Protein AF-A0AA46P5Q6-F1 (afdb_monomer_lite)

Structure (mmCIF, N/CA/C/O backbone):
data_AF-A0AA46P5Q6-F1
#
_entry.id   AF-A0AA46P5Q6-F1
#
loop_
_atom_site.group_PDB
_atom_site.id
_atom_site.type_symbol
_atom_site.label_atom_id
_atom_site.label_alt_id
_atom_site.label_comp_id
_atom_site.label_asym_id
_atom_site.label_entity_id
_atom_site.label_seq_id
_atom_site.pdbx_PDB_ins_code
_atom_site.Cartn_x
_atom_site.Cartn_y
_atom_site.Cartn_z
_atom_site.occupancy
_atom_site.B_iso_or_equiv
_atom_site.auth_seq_id
_atom_site.auth_comp_id
_atom_site.auth_asym_id
_atom_site.auth_atom_id
_atom_site.pdbx_PDB_model_num
ATOM 1 N N . MET A 1 1 ? 10.827 -1.204 -9.724 1.00 77.38 1 MET A N 1
ATOM 2 C CA . MET A 1 1 ? 10.312 -0.092 -10.550 1.00 77.38 1 MET A CA 1
ATOM 3 C C . MET A 1 1 ? 11.303 1.065 -10.673 1.00 77.38 1 MET A C 1
ATOM 5 O O . MET A 1 1 ? 11.795 1.274 -11.766 1.00 77.38 1 MET A O 1
ATOM 9 N N . ASN A 1 2 ? 11.705 1.746 -9.591 1.00 82.50 2 ASN A N 1
ATOM 10 C CA . ASN A 1 2 ? 12.576 2.940 -9.670 1.00 82.50 2 ASN A CA 1
ATOM 11 C C . ASN A 1 2 ? 13.846 2.802 -10.533 1.00 82.50 2 ASN A C 1
ATOM 13 O O . ASN A 1 2 ? 14.173 3.728 -11.269 1.00 82.50 2 ASN A O 1
ATOM 17 N N . SER A 1 3 ? 14.561 1.673 -10.462 1.00 89.12 3 SER A N 1
ATOM 18 C CA . SER A 1 3 ? 15.765 1.457 -11.282 1.00 89.12 3 SER A CA 1
ATOM 19 C C . SER A 1 3 ? 15.456 1.368 -12.783 1.00 89.12 3 SER A C 1
ATOM 21 O O . SER A 1 3 ? 16.111 2.020 -13.591 1.00 89.12 3 SER A O 1
ATOM 23 N N . ILE A 1 4 ? 14.388 0.648 -13.145 1.00 90.31 4 ILE A N 1
ATOM 24 C CA . ILE A 1 4 ? 13.887 0.560 -14.524 1.00 90.31 4 ILE A CA 1
ATOM 25 C C . ILE A 1 4 ? 13.560 1.956 -15.048 1.00 90.31 4 ILE A C 1
ATOM 27 O O . ILE A 1 4 ? 13.986 2.311 -16.136 1.00 90.31 4 ILE A O 1
ATOM 31 N N . CYS A 1 5 ? 12.860 2.769 -14.260 1.00 88.88 5 CYS A N 1
ATOM 32 C CA . CYS A 1 5 ? 12.460 4.114 -14.675 1.00 88.88 5 CYS A CA 1
ATOM 33 C C . CYS A 1 5 ? 13.659 5.021 -14.913 1.00 88.88 5 CYS A C 1
ATOM 35 O O . CYS A 1 5 ? 13.706 5.723 -15.913 1.00 88.88 5 CYS A O 1
ATOM 37 N N . LYS A 1 6 ? 14.651 4.977 -14.015 1.00 90.56 6 LYS A N 1
ATOM 38 C CA . LYS A 1 6 ? 15.908 5.709 -14.200 1.00 90.56 6 LYS A CA 1
ATOM 39 C C . LYS A 1 6 ? 16.619 5.276 -15.479 1.00 90.56 6 LYS A C 1
ATOM 41 O O . LYS A 1 6 ? 17.177 6.117 -16.173 1.00 90.56 6 LYS A O 1
ATOM 46 N N . PHE A 1 7 ? 16.599 3.980 -15.780 1.00 93.44 7 PHE A N 1
ATOM 47 C CA . PHE A 1 7 ? 17.221 3.453 -16.984 1.00 93.44 7 PHE A CA 1
ATOM 48 C C . PHE A 1 7 ? 16.467 3.867 -18.255 1.00 93.44 7 PHE A C 1
ATOM 50 O O . PHE A 1 7 ? 17.094 4.392 -19.165 1.00 93.44 7 PHE A O 1
ATOM 57 N N . LEU A 1 8 ? 15.137 3.738 -18.289 1.00 92.62 8 LEU A N 1
ATOM 58 C CA . LEU A 1 8 ? 14.308 4.194 -19.411 1.00 92.62 8 LEU A CA 1
ATOM 59 C C . LEU A 1 8 ? 14.439 5.702 -19.652 1.00 92.62 8 LEU A C 1
ATOM 61 O O . LEU A 1 8 ? 14.623 6.116 -20.791 1.00 92.62 8 LEU A O 1
ATOM 65 N N . ASN A 1 9 ? 14.437 6.517 -18.591 1.00 91.06 9 ASN A N 1
ATOM 66 C CA . ASN A 1 9 ? 14.659 7.956 -18.722 1.00 91.06 9 ASN A CA 1
ATOM 67 C C . ASN A 1 9 ? 16.033 8.249 -19.336 1.00 91.06 9 ASN A C 1
ATOM 69 O O . ASN A 1 9 ? 16.132 9.059 -20.242 1.00 91.06 9 ASN A O 1
ATOM 73 N N . ARG A 1 10 ? 17.082 7.526 -18.917 1.00 91.19 10 ARG A N 1
ATOM 74 C CA . ARG A 1 10 ? 18.424 7.665 -19.501 1.00 91.19 10 ARG A CA 1
ATOM 75 C C . ARG A 1 10 ? 18.469 7.268 -20.985 1.00 91.19 10 ARG A C 1
ATOM 77 O O . ARG A 1 10 ? 19.229 7.865 -21.741 1.00 91.19 10 ARG A O 1
ATOM 84 N N . ILE A 1 11 ? 17.684 6.272 -21.399 1.00 91.69 11 ILE A N 1
ATOM 85 C CA . ILE A 1 11 ? 17.550 5.872 -22.810 1.00 91.69 11 ILE A CA 1
ATOM 86 C C . ILE A 1 11 ? 16.844 6.976 -23.611 1.00 91.69 11 ILE A C 1
ATOM 88 O O . ILE A 1 11 ? 17.294 7.313 -24.702 1.00 91.69 11 ILE A O 1
ATOM 92 N N . GLU A 1 12 ? 15.772 7.564 -23.073 1.00 90.12 12 GLU A N 1
ATOM 93 C CA . GLU A 1 12 ? 15.076 8.694 -23.708 1.00 90.12 12 GLU A CA 1
ATOM 94 C C . GLU A 1 12 ? 15.963 9.942 -23.793 1.00 90.12 12 GLU A C 1
ATOM 96 O O . GLU A 1 12 ? 16.001 10.587 -24.837 1.00 90.12 12 GLU A O 1
ATOM 101 N N . ASP A 1 13 ? 16.714 10.259 -22.738 1.00 90.38 13 ASP A N 1
ATOM 102 C CA . ASP A 1 13 ? 17.658 11.382 -22.720 1.00 90.38 13 ASP A CA 1
ATOM 103 C C . ASP A 1 13 ? 18.739 11.202 -23.797 1.00 90.38 13 ASP A C 1
ATOM 105 O O . ASP A 1 13 ? 18.986 12.110 -24.587 1.00 90.38 13 ASP A O 1
ATOM 109 N N . SER A 1 14 ? 19.308 9.994 -23.890 1.00 89.69 14 SER A N 1
ATOM 110 C CA . SER A 1 14 ? 20.256 9.614 -24.942 1.00 89.69 14 SER A CA 1
ATOM 111 C C . SER A 1 14 ? 19.673 9.806 -26.341 1.00 89.69 14 SER A C 1
ATOM 113 O O . SER A 1 14 ? 20.331 10.354 -27.222 1.00 89.69 14 SER A O 1
ATOM 115 N N . PHE A 1 15 ? 18.428 9.377 -26.546 1.00 90.94 15 PHE A N 1
ATOM 116 C CA . PHE A 1 15 ? 17.752 9.542 -27.826 1.00 90.94 15 PHE A CA 1
ATOM 117 C C . PHE A 1 15 ? 17.554 11.020 -28.185 1.00 90.94 15 PHE A C 1
ATOM 119 O O . PHE A 1 15 ? 17.809 11.420 -29.316 1.00 90.94 15 PHE A O 1
ATOM 126 N N . ASN A 1 16 ? 17.141 11.843 -27.219 1.00 89.38 16 ASN A N 1
ATOM 127 C CA . ASN A 1 16 ? 16.928 13.274 -27.430 1.00 89.38 16 ASN A CA 1
ATOM 128 C C . ASN A 1 16 ? 18.233 14.028 -27.729 1.00 89.38 16 ASN A C 1
ATOM 130 O O . ASN A 1 16 ? 18.211 15.001 -28.480 1.00 89.38 16 ASN A O 1
ATOM 134 N N . GLU A 1 17 ? 19.350 13.605 -27.132 1.00 90.38 17 GLU A N 1
ATOM 135 C CA . GLU A 1 17 ? 20.655 14.249 -27.309 1.00 90.38 17 GLU A CA 1
ATOM 136 C C . GLU A 1 17 ? 21.358 13.808 -28.602 1.00 90.38 17 GLU A C 1
ATOM 138 O O . GLU A 1 17 ? 21.911 14.647 -29.315 1.00 90.38 17 GLU A O 1
ATOM 143 N N . PHE A 1 18 ? 21.317 12.511 -28.930 1.00 87.94 18 PHE A N 1
ATOM 144 C CA . PHE A 1 18 ? 22.133 11.927 -30.003 1.00 87.94 18 PHE A CA 1
ATOM 145 C C . PHE A 1 18 ? 21.336 11.416 -31.210 1.00 87.94 18 PHE A C 1
ATOM 147 O O . PHE A 1 18 ? 21.935 11.104 -32.235 1.00 87.94 18 PHE A O 1
ATOM 154 N N . GLY A 1 19 ? 20.009 11.297 -31.112 1.00 87.56 19 GLY A N 1
ATOM 155 C CA . GLY A 1 19 ? 19.176 10.623 -32.119 1.00 87.56 19 GLY A CA 1
ATOM 156 C C . GLY A 1 19 ? 19.315 9.094 -32.124 1.00 87.56 19 GLY A C 1
ATOM 157 O O . GLY A 1 19 ? 18.698 8.419 -32.943 1.00 87.56 19 GLY A O 1
ATOM 158 N N . GLU A 1 20 ? 20.096 8.533 -31.198 1.00 87.44 20 GLU A N 1
ATOM 159 C CA . GLU A 1 20 ? 20.346 7.102 -31.049 1.00 87.44 20 GLU A CA 1
ATOM 160 C C . GLU A 1 20 ? 20.263 6.707 -29.569 1.00 87.44 20 GLU A C 1
ATOM 162 O O . GLU A 1 20 ? 20.627 7.465 -28.665 1.00 87.44 20 GLU A O 1
ATOM 167 N N . CYS A 1 21 ? 19.754 5.506 -29.304 1.00 88.56 21 CYS A N 1
ATOM 168 C CA . CYS A 1 21 ? 19.665 4.981 -27.944 1.00 88.56 21 CYS A CA 1
ATOM 169 C C . CYS A 1 21 ? 19.933 3.477 -27.831 1.00 88.56 21 CYS A C 1
ATOM 171 O O . CYS A 1 21 ? 19.828 2.920 -26.738 1.00 88.56 21 CYS A O 1
ATOM 173 N N . ASN A 1 22 ? 20.310 2.810 -28.928 1.00 89.94 22 ASN A N 1
ATOM 174 C CA . ASN A 1 22 ? 20.680 1.395 -28.917 1.00 89.94 22 ASN A CA 1
ATOM 175 C C . ASN A 1 22 ? 22.167 1.211 -28.587 1.00 89.94 22 ASN A C 1
ATOM 177 O O . ASN A 1 22 ? 22.960 0.732 -29.396 1.00 89.94 22 ASN A O 1
ATOM 181 N N . PHE A 1 23 ? 22.550 1.628 -27.385 1.00 91.50 23 PHE A N 1
ATOM 182 C CA . PHE A 1 23 ? 23.932 1.553 -26.937 1.00 91.50 23 PHE A CA 1
ATOM 183 C C . PHE A 1 23 ? 24.235 0.262 -26.167 1.00 91.50 23 PHE A C 1
ATOM 185 O O . PHE A 1 23 ? 23.367 -0.261 -25.456 1.00 91.50 23 PHE A O 1
ATOM 192 N N . PRO A 1 24 ? 25.476 -0.254 -26.262 1.00 92.94 24 PRO A N 1
ATOM 193 C CA . PRO A 1 24 ? 25.904 -1.407 -25.484 1.00 92.94 24 PRO A CA 1
ATOM 194 C C . PRO A 1 24 ? 25.826 -1.118 -23.982 1.00 92.94 24 PRO A C 1
ATOM 196 O O . PRO A 1 24 ? 26.090 -0.006 -23.511 1.00 92.94 24 PRO A O 1
ATOM 199 N N . ILE A 1 25 ? 25.459 -2.150 -23.226 1.00 95.06 25 ILE A N 1
ATOM 200 C CA . ILE A 1 25 ? 25.304 -2.085 -21.777 1.00 95.06 25 ILE A CA 1
ATOM 201 C C . ILE A 1 25 ? 26.478 -2.819 -21.128 1.00 95.06 25 ILE A C 1
ATOM 203 O O . ILE A 1 25 ? 26.788 -3.956 -21.490 1.00 95.06 25 ILE A O 1
ATOM 207 N N . TYR A 1 26 ? 27.081 -2.190 -20.123 1.00 93.38 26 TYR A N 1
ATOM 208 C CA . TYR A 1 26 ? 28.204 -2.686 -19.330 1.00 93.38 26 TYR A CA 1
ATOM 209 C C . TYR A 1 26 ? 27.867 -2.693 -17.834 1.00 93.38 26 TYR A C 1
ATOM 211 O O . TYR A 1 26 ? 26.928 -2.032 -17.371 1.00 93.38 26 TYR A O 1
ATOM 219 N N . LEU A 1 27 ? 28.649 -3.443 -17.053 1.00 91.38 27 LEU A N 1
ATOM 220 C CA . LEU A 1 27 ? 28.600 -3.330 -15.597 1.00 91.38 27 LEU A CA 1
ATOM 221 C C . LEU A 1 27 ? 29.275 -2.042 -15.149 1.00 91.38 27 LEU A C 1
ATOM 223 O O . LEU A 1 27 ? 30.321 -1.656 -15.657 1.00 91.38 27 LEU A O 1
ATOM 227 N N . LEU A 1 28 ? 28.669 -1.392 -14.164 1.00 88.94 28 LEU A N 1
ATOM 228 C CA . LEU A 1 28 ? 29.256 -0.236 -13.514 1.00 88.94 28 LEU A CA 1
ATOM 229 C C . LEU A 1 28 ? 30.454 -0.673 -12.653 1.00 88.94 28 LEU A C 1
ATOM 231 O O . LEU A 1 28 ? 30.258 -1.285 -11.602 1.00 88.94 28 LEU A O 1
ATOM 235 N N . ASP A 1 29 ? 31.663 -0.314 -13.081 1.00 81.81 29 ASP A N 1
ATOM 236 C CA . ASP A 1 29 ? 32.896 -0.423 -12.292 1.00 81.81 29 ASP A CA 1
ATOM 237 C C . ASP A 1 29 ? 33.297 0.947 -11.705 1.00 81.81 29 ASP A C 1
ATOM 239 O O . ASP A 1 29 ? 32.984 1.995 -12.275 1.00 81.81 29 ASP A O 1
ATOM 243 N N . LYS A 1 30 ? 33.966 0.957 -10.546 1.00 65.56 30 LYS A N 1
ATOM 244 C CA . LYS A 1 30 ? 34.346 2.178 -9.814 1.00 65.56 30 LYS A CA 1
ATOM 245 C C . LYS A 1 30 ? 35.391 3.018 -10.551 1.00 65.56 30 LYS A C 1
ATOM 247 O O . LYS A 1 30 ? 35.373 4.237 -10.403 1.00 65.56 30 LYS A O 1
ATOM 252 N N . ASP A 1 31 ? 36.233 2.381 -11.363 1.00 67.56 31 ASP A N 1
ATOM 253 C CA . ASP A 1 31 ? 37.393 3.018 -11.999 1.00 67.56 31 ASP A CA 1
ATOM 254 C C . ASP A 1 31 ? 37.234 3.220 -13.521 1.00 67.56 31 ASP A C 1
ATOM 256 O O . ASP A 1 31 ? 38.148 3.706 -14.193 1.00 67.56 31 ASP A O 1
ATOM 260 N N . GLN A 1 32 ? 36.068 2.889 -14.094 1.00 68.56 32 GLN A N 1
ATOM 261 C CA . GLN A 1 32 ? 35.812 3.053 -15.529 1.00 68.56 32 GLN A CA 1
ATOM 262 C C . GLN A 1 32 ? 35.361 4.474 -15.894 1.00 68.56 32 GLN A C 1
ATOM 264 O O . GLN A 1 32 ? 34.395 5.019 -15.351 1.00 68.56 32 GLN A O 1
ATOM 269 N N . LYS A 1 33 ? 36.032 5.065 -16.892 1.00 71.38 33 LYS A N 1
ATOM 270 C CA . LYS A 1 33 ? 35.557 6.285 -17.558 1.00 71.38 33 LYS A CA 1
ATOM 271 C C . LYS A 1 33 ? 34.300 5.953 -18.358 1.00 71.38 33 LYS A C 1
ATOM 273 O O . LYS A 1 33 ? 34.366 5.168 -19.294 1.00 71.38 33 LYS A O 1
ATOM 278 N N . LYS A 1 34 ? 33.181 6.589 -18.012 1.00 78.38 34 LYS A N 1
ATOM 279 C CA . LYS A 1 34 ? 31.916 6.430 -18.736 1.00 78.38 34 LYS A CA 1
ATOM 280 C C . LYS A 1 34 ? 32.030 7.046 -20.128 1.00 78.38 34 LYS A C 1
ATOM 282 O O . LYS A 1 34 ? 32.288 8.245 -20.238 1.00 78.38 34 LYS A O 1
ATOM 287 N N . SER A 1 35 ? 31.821 6.239 -21.163 1.00 81.19 35 SER A N 1
ATOM 288 C CA . SER A 1 35 ? 31.619 6.742 -22.522 1.00 81.19 35 SER A CA 1
ATOM 289 C C . SER A 1 35 ? 30.205 7.299 -22.692 1.00 81.19 35 SER A C 1
ATOM 291 O O . SER A 1 35 ? 29.278 6.903 -21.980 1.00 81.19 35 SER A O 1
ATOM 293 N N . ILE A 1 36 ? 30.047 8.228 -23.635 1.00 79.19 36 ILE A N 1
ATOM 294 C CA . ILE A 1 36 ? 28.773 8.906 -23.901 1.00 79.19 36 ILE A CA 1
ATOM 295 C C . ILE A 1 36 ? 27.778 7.994 -24.647 1.00 79.19 36 ILE A C 1
ATOM 297 O O . ILE A 1 36 ? 26.579 8.087 -24.416 1.00 79.19 36 ILE A O 1
ATOM 301 N N . ASN A 1 37 ? 28.290 7.022 -25.414 1.00 86.69 37 ASN A N 1
ATOM 302 C CA . ASN A 1 37 ? 27.511 6.062 -26.210 1.00 86.69 37 ASN A CA 1
ATOM 303 C C . ASN A 1 37 ? 27.424 4.681 -25.538 1.00 86.69 37 ASN A C 1
ATOM 305 O O . ASN A 1 37 ? 27.473 3.649 -26.204 1.00 86.69 37 ASN A O 1
ATOM 309 N N . GLU A 1 38 ? 27.393 4.641 -24.204 1.00 91.31 38 GLU A N 1
ATOM 310 C CA . GLU A 1 38 ? 27.387 3.396 -23.432 1.00 91.31 38 GLU A CA 1
ATOM 311 C C . GLU A 1 38 ? 26.520 3.509 -22.177 1.00 91.31 38 GLU A C 1
ATOM 313 O O . GLU A 1 38 ? 26.532 4.503 -21.434 1.00 91.31 38 GLU A O 1
ATOM 318 N N . PHE A 1 39 ? 25.801 2.432 -21.873 1.00 93.88 39 PHE A N 1
ATOM 319 C CA . PHE A 1 39 ? 25.062 2.318 -20.628 1.00 93.88 39 PHE A CA 1
ATOM 320 C C . PHE A 1 39 ? 25.844 1.519 -19.594 1.00 93.88 39 PHE A C 1
ATOM 322 O O . PHE A 1 39 ? 26.485 0.523 -19.897 1.00 93.88 39 PHE A O 1
ATOM 329 N N . TYR A 1 40 ? 25.743 1.945 -18.338 1.00 92.88 40 TYR A N 1
ATOM 330 C CA . TYR A 1 40 ? 26.412 1.309 -17.205 1.00 92.88 40 TYR A CA 1
ATOM 331 C C . TYR A 1 40 ? 25.381 1.076 -16.113 1.00 92.88 40 TYR A C 1
ATOM 333 O O . TYR A 1 40 ? 24.729 2.036 -15.685 1.00 92.88 40 TYR A O 1
ATOM 341 N N . ILE A 1 41 ? 25.234 -0.174 -15.678 1.00 93.88 41 ILE A N 1
ATOM 342 C CA . ILE A 1 41 ? 24.241 -0.583 -14.677 1.00 93.88 41 ILE A CA 1
ATOM 343 C C . ILE A 1 41 ? 24.867 -1.481 -13.608 1.00 93.88 41 ILE A C 1
ATOM 345 O O . ILE A 1 41 ? 25.919 -2.084 -13.816 1.00 93.88 41 ILE A O 1
ATOM 349 N N . SER A 1 42 ? 24.234 -1.569 -12.437 1.00 93.06 42 SER A N 1
ATOM 350 C CA . SER A 1 42 ? 24.714 -2.457 -11.375 1.00 93.06 42 SER A CA 1
ATOM 351 C C . SER A 1 42 ? 24.496 -3.934 -11.731 1.00 93.06 42 SER A C 1
ATOM 353 O O . SER A 1 42 ? 23.647 -4.278 -12.556 1.00 93.06 42 SER A O 1
ATOM 355 N N . LEU A 1 43 ? 25.211 -4.838 -11.054 1.00 91.12 43 LEU A N 1
ATOM 356 C CA . LEU A 1 43 ? 24.998 -6.282 -11.210 1.00 91.12 43 LEU A CA 1
ATOM 357 C C . LEU A 1 43 ? 23.565 -6.705 -10.838 1.00 91.12 43 LEU A C 1
ATOM 359 O O . LEU A 1 43 ? 23.003 -7.610 -11.455 1.00 91.12 43 LEU A O 1
ATOM 363 N N . VAL A 1 44 ? 22.969 -6.051 -9.837 1.00 93.00 44 VAL A N 1
ATOM 364 C CA . VAL A 1 44 ? 21.581 -6.302 -9.419 1.00 93.00 44 VAL A CA 1
ATOM 365 C C . VAL A 1 44 ? 20.611 -5.866 -10.51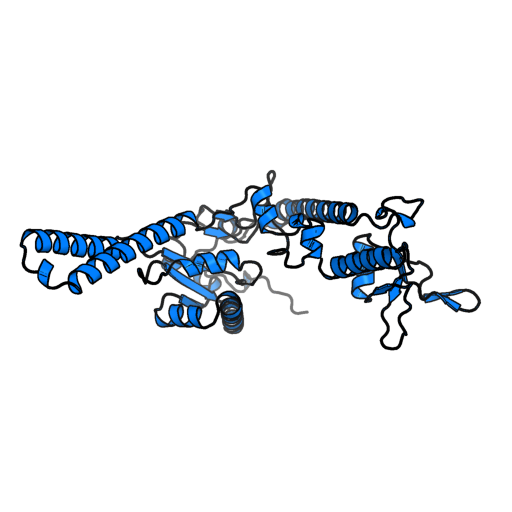6 1.00 93.00 44 VAL A C 1
ATOM 367 O O . VAL A 1 44 ? 19.717 -6.629 -10.879 1.00 93.00 44 VAL A O 1
ATOM 370 N N . ASP A 1 45 ? 20.824 -4.686 -11.098 1.00 94.56 45 ASP A N 1
ATOM 371 C CA . ASP A 1 45 ? 19.993 -4.180 -12.194 1.00 94.56 45 ASP A CA 1
ATOM 372 C C . ASP A 1 45 ? 20.115 -5.047 -13.442 1.00 94.56 45 ASP A C 1
ATOM 374 O O . ASP A 1 45 ? 19.100 -5.394 -14.028 1.00 94.56 45 ASP A O 1
ATOM 378 N N . SER A 1 46 ? 21.323 -5.490 -13.800 1.00 93.31 46 SER A N 1
ATOM 379 C CA . SER A 1 46 ? 21.534 -6.415 -14.922 1.00 93.31 46 SER A CA 1
ATOM 380 C C . SER A 1 46 ? 20.704 -7.695 -14.777 1.00 93.31 46 SER A C 1
ATOM 382 O O . SER A 1 46 ? 20.029 -8.120 -15.720 1.00 93.31 46 SER A O 1
ATOM 384 N N . LYS A 1 47 ? 20.694 -8.295 -13.579 1.00 92.62 47 LYS A N 1
ATOM 385 C CA . LYS A 1 47 ? 19.876 -9.482 -13.294 1.00 92.62 47 LYS A CA 1
ATOM 386 C C . LYS A 1 47 ? 18.385 -9.168 -13.403 1.00 92.62 47 LYS A C 1
ATOM 388 O O . LYS A 1 47 ? 17.677 -9.882 -14.106 1.00 92.62 47 LYS A O 1
ATOM 393 N N . ASN A 1 48 ? 17.930 -8.096 -12.757 1.00 94.00 48 ASN A N 1
ATOM 394 C CA . ASN A 1 48 ? 16.519 -7.713 -12.738 1.00 94.00 48 ASN A CA 1
ATOM 395 C C . ASN A 1 48 ? 15.997 -7.345 -14.131 1.00 94.00 48 ASN A C 1
ATOM 397 O O . ASN A 1 48 ? 14.923 -7.790 -14.518 1.00 94.00 48 ASN A O 1
ATOM 401 N N . PHE A 1 49 ? 16.754 -6.563 -14.899 1.00 95.69 49 PHE A N 1
ATOM 402 C CA . PHE A 1 49 ? 16.381 -6.127 -16.244 1.00 95.69 49 PHE A CA 1
ATOM 403 C C . PHE A 1 49 ? 16.308 -7.308 -17.205 1.00 95.69 49 PHE A C 1
ATOM 405 O O . PHE A 1 49 ? 15.400 -7.359 -18.023 1.00 95.69 49 PHE A O 1
ATOM 412 N N . SER A 1 50 ? 17.208 -8.284 -17.069 1.00 94.25 50 SER A N 1
ATOM 413 C CA . SER A 1 50 ? 17.149 -9.515 -17.857 1.00 94.25 50 SER A CA 1
ATOM 414 C C . SER A 1 50 ? 15.955 -10.394 -17.478 1.00 94.25 50 SER A C 1
ATOM 416 O O . SER A 1 50 ? 15.287 -10.895 -18.370 1.00 94.25 50 SER A O 1
ATOM 418 N N . ILE A 1 51 ? 15.648 -10.559 -16.184 1.00 94.19 51 ILE A N 1
ATOM 419 C CA . ILE A 1 51 ? 14.467 -11.324 -15.733 1.00 94.19 51 ILE A CA 1
ATOM 420 C C . ILE A 1 51 ? 13.171 -10.679 -16.237 1.00 94.19 51 ILE A C 1
ATOM 422 O O . ILE A 1 51 ? 12.227 -11.368 -16.608 1.00 94.19 51 ILE A O 1
ATOM 426 N N . LEU A 1 52 ? 13.133 -9.348 -16.261 1.00 95.00 52 LEU A N 1
ATOM 427 C CA . LEU A 1 52 ? 11.992 -8.570 -16.733 1.00 95.00 52 LEU A CA 1
ATOM 428 C C . LEU A 1 52 ? 12.027 -8.315 -18.248 1.00 95.00 52 LEU A C 1
ATOM 430 O O . LEU A 1 52 ? 11.238 -7.515 -18.740 1.00 95.00 52 LEU A O 1
ATOM 434 N N . ASN A 1 53 ? 12.908 -9.000 -18.983 1.00 95.56 53 ASN A N 1
ATOM 435 C CA . ASN A 1 53 ? 13.060 -8.924 -20.437 1.00 95.56 53 ASN A CA 1
ATOM 436 C C . ASN A 1 53 ? 13.343 -7.522 -21.001 1.00 95.56 53 ASN A C 1
ATOM 438 O O . ASN A 1 53 ? 13.161 -7.307 -22.190 1.00 95.56 53 ASN A O 1
ATOM 442 N N . LEU A 1 54 ? 13.810 -6.560 -20.199 1.00 95.94 54 LEU A N 1
ATOM 443 C CA . LEU A 1 54 ? 14.210 -5.235 -20.693 1.00 95.94 54 LEU A CA 1
ATOM 444 C C . LEU A 1 54 ? 15.479 -5.296 -21.544 1.00 95.94 54 LEU A C 1
ATOM 446 O O . LEU A 1 54 ? 15.630 -4.526 -22.491 1.00 95.94 54 LEU A O 1
ATOM 450 N N . ILE A 1 55 ? 16.399 -6.187 -21.173 1.00 95.31 55 ILE A N 1
ATOM 451 C CA . ILE A 1 55 ? 17.694 -6.351 -21.834 1.00 95.31 55 ILE A CA 1
ATOM 452 C C . ILE A 1 55 ? 17.923 -7.810 -22.211 1.00 95.31 55 ILE A C 1
ATOM 454 O O . ILE A 1 55 ? 17.601 -8.720 -21.442 1.00 95.31 55 ILE A O 1
ATOM 458 N N . ASN A 1 56 ? 18.574 -8.013 -23.351 1.00 93.69 56 ASN A N 1
ATOM 459 C CA . ASN A 1 56 ? 19.112 -9.301 -23.756 1.00 93.69 56 ASN A CA 1
ATOM 460 C C . ASN A 1 56 ? 20.541 -9.443 -23.248 1.00 93.69 56 ASN A C 1
ATOM 462 O O . ASN A 1 56 ? 21.386 -8.576 -23.477 1.00 93.69 56 ASN A O 1
ATOM 466 N N . LYS A 1 57 ? 20.814 -10.542 -22.540 1.00 91.88 57 LYS A N 1
ATOM 467 C CA . LYS A 1 57 ? 22.158 -10.835 -22.040 1.00 91.88 57 LYS A CA 1
ATOM 468 C C . LYS A 1 57 ? 23.078 -11.239 -23.180 1.00 91.88 57 LYS A C 1
ATOM 470 O O . LYS A 1 57 ? 22.725 -12.069 -24.014 1.00 91.88 57 LYS A O 1
ATOM 475 N N . ASN A 1 58 ? 24.295 -10.718 -23.139 1.00 90.69 58 ASN A N 1
ATOM 476 C CA . ASN A 1 58 ? 25.372 -11.196 -23.980 1.00 90.69 58 ASN A CA 1
ATOM 477 C C . ASN A 1 58 ? 25.888 -12.539 -23.445 1.00 90.69 58 ASN A C 1
ATOM 479 O O . ASN A 1 58 ? 26.438 -12.606 -22.346 1.00 90.69 58 ASN A O 1
ATOM 483 N N . LEU A 1 59 ? 25.727 -13.606 -24.227 1.00 87.50 59 LEU A N 1
ATOM 484 C CA . LEU A 1 59 ? 26.209 -14.944 -23.866 1.00 87.50 59 LEU A CA 1
ATOM 485 C C . LEU A 1 59 ? 27.740 -15.038 -23.847 1.00 87.50 59 LEU A C 1
ATOM 487 O O . LEU A 1 59 ? 28.285 -15.940 -23.217 1.00 87.50 59 LEU A O 1
ATOM 491 N N . ASN A 1 60 ? 28.422 -14.102 -24.512 1.00 85.44 60 ASN A N 1
ATOM 492 C CA . ASN A 1 60 ? 29.877 -14.037 -24.543 1.00 85.44 60 ASN A CA 1
ATOM 493 C C . ASN A 1 60 ? 30.469 -13.200 -23.408 1.00 85.44 60 ASN A C 1
ATOM 495 O O . ASN A 1 60 ? 31.687 -13.096 -23.323 1.00 85.44 60 ASN A O 1
ATOM 499 N N . PHE A 1 61 ? 29.647 -12.617 -22.529 1.00 85.81 61 PHE A N 1
ATOM 500 C CA . PHE A 1 61 ? 30.142 -11.791 -21.433 1.00 85.81 61 PHE A CA 1
ATOM 501 C C . PHE A 1 61 ? 31.159 -12.549 -20.562 1.00 85.81 61 PHE A C 1
ATOM 503 O O . PHE A 1 61 ? 30.853 -13.602 -20.003 1.00 85.81 61 PHE A O 1
ATOM 510 N N . GLY A 1 62 ? 32.362 -11.989 -20.429 1.00 82.81 62 GLY A N 1
ATOM 511 C CA . GLY A 1 62 ? 33.471 -12.583 -19.682 1.00 82.81 62 GLY A CA 1
ATOM 512 C C . GLY A 1 62 ? 34.233 -13.685 -20.427 1.00 82.81 62 GLY A C 1
ATOM 513 O O . GLY A 1 62 ? 35.248 -14.154 -19.912 1.00 82.81 62 GLY A O 1
ATOM 514 N N . ASN A 1 63 ? 33.800 -14.076 -21.631 1.00 84.31 63 ASN A N 1
ATOM 515 C CA . ASN A 1 63 ? 34.543 -15.015 -22.467 1.00 84.31 63 ASN A CA 1
ATOM 516 C C . ASN A 1 63 ? 35.724 -14.310 -23.141 1.00 84.31 63 ASN A C 1
ATOM 518 O O . ASN A 1 63 ? 35.650 -13.143 -23.533 1.00 84.31 63 ASN A O 1
ATOM 522 N N . ILE A 1 64 ? 36.818 -15.055 -23.293 1.00 78.00 64 ILE A N 1
ATOM 523 C CA . ILE A 1 64 ? 37.991 -14.625 -24.049 1.00 78.00 64 ILE A CA 1
ATOM 524 C C . ILE A 1 64 ? 37.744 -14.979 -25.515 1.00 78.00 64 ILE A C 1
ATOM 526 O O . ILE A 1 64 ? 37.645 -16.156 -25.857 1.00 78.00 64 ILE A O 1
ATOM 530 N N . THR A 1 65 ? 37.662 -13.970 -26.378 1.00 70.25 65 THR A N 1
ATOM 531 C CA . THR 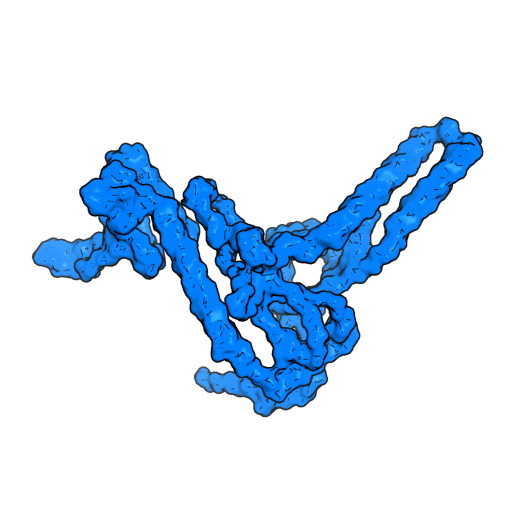A 1 65 ? 37.661 -14.148 -27.836 1.00 70.25 65 THR A CA 1
ATOM 532 C C . THR A 1 65 ? 38.991 -13.648 -28.377 1.00 70.25 65 THR A C 1
ATOM 534 O O . THR A 1 65 ? 39.224 -12.445 -28.295 1.00 70.25 65 THR A O 1
ATOM 537 N N . ASP A 1 66 ? 39.832 -14.565 -28.872 1.00 65.75 66 ASP A N 1
ATOM 538 C CA . ASP A 1 66 ? 41.167 -14.470 -29.508 1.00 65.75 66 ASP A CA 1
ATOM 539 C C . ASP A 1 66 ? 42.185 -13.418 -28.999 1.00 65.75 66 ASP A C 1
ATOM 541 O O . ASP A 1 66 ? 43.357 -13.752 -28.842 1.00 65.75 66 ASP A O 1
ATOM 545 N N . PHE A 1 67 ? 41.787 -12.180 -28.689 1.00 71.31 67 PHE A N 1
ATOM 546 C CA . PHE A 1 67 ? 42.644 -11.096 -28.197 1.00 71.31 67 PHE A CA 1
ATOM 547 C C . PHE A 1 67 ? 42.005 -10.173 -27.133 1.00 71.31 67 PHE A C 1
ATOM 549 O O . PHE A 1 67 ? 42.700 -9.296 -26.622 1.00 71.31 67 PHE A O 1
ATOM 556 N N . TRP A 1 68 ? 40.723 -10.343 -26.766 1.00 77.12 68 TRP A N 1
ATOM 557 C CA . TRP A 1 68 ? 40.016 -9.450 -25.826 1.00 77.12 68 TRP A CA 1
ATOM 558 C C . TRP A 1 68 ? 38.969 -10.202 -24.989 1.00 77.12 68 TRP A C 1
ATOM 560 O O . TRP A 1 68 ? 38.465 -11.247 -25.404 1.00 77.12 68 TRP A O 1
ATOM 570 N N . ILE A 1 69 ? 38.634 -9.663 -23.812 1.00 81.31 69 ILE A N 1
ATOM 571 C CA . ILE A 1 69 ? 37.500 -10.122 -22.996 1.00 81.31 69 ILE A CA 1
ATOM 572 C C . ILE A 1 69 ? 36.274 -9.303 -23.396 1.00 81.31 69 ILE A C 1
ATOM 574 O O . ILE A 1 69 ? 36.332 -8.071 -23.413 1.00 81.31 69 ILE A O 1
ATOM 578 N N . ASP A 1 70 ? 35.160 -9.970 -23.694 1.00 82.56 70 ASP A N 1
ATOM 579 C CA . ASP A 1 70 ? 33.907 -9.268 -23.957 1.00 82.56 70 ASP A CA 1
ATOM 580 C C . ASP A 1 70 ? 33.296 -8.774 -22.638 1.00 82.56 70 ASP A C 1
ATOM 582 O O . ASP A 1 70 ? 32.771 -9.540 -21.825 1.00 82.56 70 ASP A O 1
ATOM 586 N N . HIS A 1 71 ? 33.396 -7.468 -22.407 1.00 86.94 71 HIS A N 1
ATOM 587 C CA . HIS A 1 71 ? 32.854 -6.820 -21.217 1.00 86.94 71 HIS A CA 1
ATOM 588 C C . HIS A 1 71 ? 31.396 -6.368 -21.385 1.00 86.94 71 HIS A C 1
ATOM 590 O O . HIS A 1 71 ? 30.783 -5.950 -20.398 1.00 86.94 71 HIS A O 1
ATOM 596 N N . LYS A 1 72 ? 30.816 -6.460 -22.593 1.00 90.69 72 LYS A N 1
ATOM 597 C CA . LYS A 1 72 ? 29.418 -6.092 -22.842 1.00 90.69 72 LYS A CA 1
ATOM 598 C C . LYS A 1 72 ? 28.521 -7.103 -22.142 1.00 90.69 72 LYS A C 1
ATOM 600 O O . LYS A 1 72 ? 28.573 -8.292 -22.444 1.00 90.69 72 LYS A O 1
ATOM 605 N N . ILE A 1 73 ? 27.653 -6.640 -21.246 1.00 93.00 73 ILE A N 1
ATOM 606 C CA . ILE A 1 73 ? 26.705 -7.522 -20.548 1.00 93.00 73 ILE A CA 1
ATOM 607 C C . ILE A 1 73 ? 25.422 -7.759 -21.324 1.00 93.00 73 ILE A C 1
ATOM 609 O O . ILE A 1 73 ? 24.729 -8.746 -21.075 1.00 93.00 73 ILE A O 1
ATOM 613 N N . GLY A 1 74 ? 25.086 -6.864 -22.245 1.00 93.88 74 GLY A N 1
ATOM 614 C CA . GLY A 1 74 ? 23.862 -6.971 -23.010 1.00 93.88 74 GLY A CA 1
ATOM 615 C C . GLY A 1 74 ? 23.529 -5.722 -23.800 1.00 93.88 74 GLY A C 1
ATOM 616 O O . GLY A 1 74 ? 24.319 -4.784 -23.901 1.00 93.88 74 GLY A O 1
ATOM 617 N N . GLU A 1 75 ? 22.325 -5.745 -24.342 1.00 94.31 75 GLU A N 1
ATOM 618 C CA . GLU A 1 75 ? 21.713 -4.679 -25.129 1.00 94.31 75 GLU A CA 1
ATOM 619 C C . GLU A 1 75 ? 20.221 -4.606 -24.807 1.00 94.31 75 GLU A C 1
ATOM 621 O O . GLU A 1 75 ? 19.652 -5.547 -24.243 1.00 94.31 75 GLU A O 1
ATOM 626 N N . ILE A 1 76 ? 19.592 -3.476 -25.119 1.00 94.25 76 ILE A N 1
ATOM 627 C CA . ILE A 1 76 ? 18.148 -3.312 -24.933 1.00 94.25 76 ILE A CA 1
ATOM 628 C C . ILE A 1 76 ? 17.438 -4.332 -25.825 1.00 94.25 76 ILE A C 1
ATOM 630 O O . ILE A 1 76 ? 17.818 -4.536 -26.978 1.00 94.25 76 ILE A O 1
ATOM 634 N N . ASP A 1 77 ? 16.404 -4.990 -25.304 1.00 93.50 77 ASP A N 1
ATOM 635 C CA . ASP A 1 77 ? 15.639 -5.917 -26.127 1.00 93.50 77 ASP A CA 1
ATOM 636 C C . ASP A 1 77 ? 14.916 -5.163 -27.257 1.00 93.50 77 ASP A C 1
ATOM 638 O O . ASP A 1 77 ? 14.164 -4.209 -27.034 1.00 93.50 77 ASP A O 1
ATOM 642 N N . LYS A 1 78 ? 15.144 -5.620 -28.495 1.00 91.81 78 LYS A N 1
ATOM 643 C CA . LYS A 1 78 ? 14.604 -5.025 -29.724 1.00 91.81 78 LYS A CA 1
ATOM 644 C C . LYS A 1 78 ? 13.077 -4.891 -29.733 1.00 91.81 78 LYS A C 1
ATOM 646 O O . LYS A 1 78 ? 12.541 -4.044 -30.441 1.00 91.81 78 LYS A O 1
ATOM 651 N N . ASN A 1 79 ? 12.364 -5.704 -28.951 1.00 92.62 79 ASN A N 1
ATOM 652 C CA . ASN A 1 79 ? 10.909 -5.663 -28.853 1.00 92.62 79 ASN A CA 1
ATOM 653 C C . ASN A 1 79 ? 10.396 -4.356 -28.247 1.00 92.62 79 ASN A C 1
ATOM 655 O O . ASN A 1 79 ? 9.221 -4.034 -28.434 1.00 92.62 79 ASN A O 1
ATOM 659 N N . TRP A 1 80 ? 11.237 -3.601 -27.541 1.00 93.56 80 TRP A N 1
ATOM 660 C CA . TRP A 1 80 ? 10.826 -2.356 -26.896 1.00 93.56 80 TRP A CA 1
ATOM 661 C C . TRP A 1 80 ? 10.994 -1.124 -27.774 1.00 93.56 80 TRP A C 1
ATOM 663 O O . TRP A 1 80 ? 10.480 -0.073 -27.414 1.00 93.56 80 TRP A O 1
ATOM 673 N N . PHE A 1 81 ? 11.632 -1.234 -28.937 1.00 92.19 81 PHE A N 1
ATOM 674 C CA . PHE A 1 81 ? 11.741 -0.129 -29.886 1.00 92.19 81 PHE A CA 1
ATOM 675 C C . PHE A 1 81 ? 10.439 0.076 -30.669 1.00 92.19 81 PHE A C 1
ATOM 677 O O . PHE A 1 81 ? 9.648 -0.858 -30.842 1.00 92.19 81 PHE A O 1
ATOM 684 N N . TYR A 1 82 ? 10.210 1.301 -31.155 1.00 89.56 82 TYR A N 1
ATOM 685 C CA . TYR A 1 82 ? 9.075 1.591 -32.046 1.00 89.56 82 TYR A CA 1
ATOM 686 C C . TYR A 1 82 ? 9.157 0.803 -33.358 1.00 89.56 82 TYR A C 1
ATOM 688 O O . TYR A 1 82 ? 8.131 0.382 -33.891 1.00 89.56 82 TYR A O 1
ATOM 696 N N . SER A 1 83 ? 10.376 0.567 -33.846 1.00 84.06 83 SER A N 1
ATOM 697 C CA . SER A 1 83 ? 10.668 -0.319 -34.968 1.00 84.06 83 SER A CA 1
ATOM 698 C C . SER A 1 83 ? 11.788 -1.278 -34.583 1.00 84.06 83 SER A C 1
ATOM 700 O O . SER A 1 83 ? 12.823 -0.859 -34.072 1.00 84.06 83 SER A O 1
ATOM 702 N N . SER A 1 84 ? 11.598 -2.568 -34.863 1.00 74.69 84 SER A N 1
ATOM 703 C CA . SER A 1 84 ? 12.640 -3.585 -34.685 1.00 74.69 84 SER A CA 1
ATOM 704 C C . SER A 1 84 ? 13.742 -3.518 -35.745 1.00 74.69 84 SER A C 1
ATOM 706 O O . SER A 1 84 ? 14.759 -4.187 -35.598 1.00 74.69 84 SER A O 1
ATOM 708 N N . GLU A 1 85 ? 13.515 -2.774 -36.829 1.00 75.56 85 GLU A N 1
ATOM 709 C CA . GLU A 1 85 ? 14.454 -2.628 -37.948 1.00 75.56 85 GLU A CA 1
ATOM 710 C C . GLU A 1 85 ? 15.170 -1.277 -37.933 1.00 75.56 85 GLU A C 1
ATOM 712 O O . GLU A 1 85 ? 16.268 -1.165 -38.470 1.00 75.56 85 GLU A O 1
ATOM 717 N N . ASN A 1 86 ? 14.565 -0.257 -37.314 1.00 77.75 86 ASN A N 1
ATOM 718 C CA . ASN A 1 86 ? 15.141 1.077 -37.236 1.00 77.75 86 ASN A CA 1
ATOM 719 C C . ASN A 1 86 ? 15.077 1.630 -35.804 1.00 77.75 86 ASN A C 1
ATOM 721 O O . ASN A 1 86 ? 14.056 2.157 -35.355 1.00 77.75 86 ASN A O 1
ATOM 725 N N . TYR A 1 87 ? 16.200 1.502 -35.098 1.00 78.38 87 TYR A N 1
ATOM 726 C CA . TYR A 1 87 ? 16.357 1.937 -33.711 1.00 78.38 87 TYR A CA 1
ATOM 727 C C . TYR A 1 87 ? 16.407 3.468 -33.552 1.00 78.38 87 TYR A C 1
ATOM 729 O O . TYR A 1 87 ? 16.221 3.962 -32.441 1.00 78.38 87 TYR A O 1
ATOM 737 N N . GLU A 1 88 ? 16.573 4.223 -34.647 1.00 75.94 88 GLU A N 1
ATOM 738 C CA . GLU A 1 88 ? 16.543 5.698 -34.680 1.00 75.94 88 GLU A CA 1
ATOM 739 C C . GLU A 1 88 ? 15.142 6.274 -34.420 1.00 75.94 88 GLU A C 1
ATOM 741 O O . GLU A 1 88 ? 14.970 7.482 -34.304 1.00 75.94 88 GLU A O 1
ATOM 746 N N . TYR A 1 89 ? 14.112 5.431 -34.320 1.00 83.69 89 TYR A N 1
ATOM 747 C CA . TYR A 1 89 ? 12.796 5.865 -33.848 1.00 83.69 89 TYR A CA 1
ATOM 748 C C . TYR A 1 89 ? 12.671 5.838 -32.320 1.00 83.69 89 TYR A C 1
ATOM 750 O O . TYR A 1 89 ? 11.648 6.263 -31.788 1.00 83.69 89 TYR A O 1
ATOM 758 N N . GLY A 1 90 ? 13.696 5.356 -31.611 1.00 87.44 90 GLY A N 1
ATOM 759 C CA . GLY A 1 90 ? 13.738 5.311 -30.156 1.00 87.44 90 GLY A CA 1
ATOM 760 C C . GLY A 1 90 ? 12.948 4.151 -29.538 1.00 87.44 90 GLY A C 1
ATOM 761 O O . GLY A 1 90 ? 12.437 3.251 -30.216 1.00 87.44 90 GLY A O 1
ATOM 762 N N . ILE A 1 91 ? 12.857 4.175 -28.207 1.00 91.00 91 ILE A N 1
ATOM 763 C CA . ILE A 1 91 ? 12.162 3.164 -27.403 1.00 91.00 91 ILE A CA 1
ATOM 764 C C . ILE A 1 91 ? 10.700 3.557 -27.148 1.00 91.00 91 ILE A C 1
ATOM 766 O O . ILE A 1 91 ? 10.385 4.707 -26.849 1.00 91.00 91 ILE A O 1
ATOM 770 N N . SER A 1 92 ? 9.798 2.581 -27.203 1.00 91.69 92 SER A N 1
ATOM 771 C CA . SER A 1 92 ? 8.424 2.710 -26.730 1.00 91.69 92 SER A CA 1
ATOM 772 C C . SER A 1 92 ? 8.340 2.296 -25.258 1.00 91.69 92 SER A C 1
ATOM 774 O O . SER A 1 92 ? 7.998 1.160 -24.914 1.00 91.69 92 SER A O 1
ATOM 776 N N . SER A 1 93 ? 8.641 3.241 -24.365 1.00 90.81 93 SER A N 1
ATOM 777 C CA . SER A 1 93 ? 8.522 3.048 -22.913 1.00 90.81 93 SER A CA 1
ATOM 778 C C . SER A 1 93 ? 7.109 2.600 -22.518 1.00 90.81 93 SER A C 1
ATOM 780 O O . SER A 1 93 ? 6.951 1.701 -21.697 1.00 90.81 93 SER A O 1
ATOM 782 N N . GLU A 1 94 ? 6.071 3.137 -23.166 1.00 89.12 94 GLU A N 1
ATOM 783 C CA . GLU A 1 94 ? 4.670 2.747 -22.944 1.00 89.12 94 GLU A CA 1
ATOM 784 C C . GLU A 1 94 ? 4.408 1.261 -23.237 1.00 89.12 94 GLU A C 1
ATOM 786 O O . GLU A 1 94 ? 3.721 0.585 -22.463 1.00 89.12 94 GLU A O 1
ATOM 791 N N . LYS A 1 95 ? 4.985 0.721 -24.321 1.00 92.25 95 LYS A N 1
ATOM 792 C CA . LYS A 1 95 ? 4.879 -0.703 -24.670 1.00 92.25 95 LYS A CA 1
ATOM 793 C C . LYS A 1 95 ? 5.502 -1.578 -23.588 1.00 92.25 95 LYS A C 1
ATOM 795 O O . LYS A 1 95 ? 4.890 -2.558 -23.161 1.00 92.25 95 LYS A O 1
ATOM 800 N N . TYR A 1 96 ? 6.687 -1.208 -23.109 1.00 94.38 96 TYR A N 1
ATOM 801 C CA . TYR A 1 96 ? 7.365 -1.958 -22.056 1.00 94.38 96 TYR A CA 1
ATOM 802 C C . TYR A 1 96 ? 6.633 -1.867 -20.705 1.00 94.38 96 TYR A C 1
ATOM 804 O O . TYR A 1 96 ? 6.460 -2.875 -20.021 1.00 94.38 96 TYR A O 1
ATOM 812 N N . ILE A 1 97 ? 6.108 -0.693 -20.339 1.00 93.25 97 ILE A N 1
ATOM 813 C CA . ILE A 1 97 ? 5.270 -0.532 -19.139 1.00 93.25 97 ILE A CA 1
ATOM 814 C C . ILE A 1 97 ? 3.994 -1.373 -19.231 1.00 93.25 97 ILE A C 1
ATOM 816 O O . ILE A 1 97 ? 3.613 -2.019 -18.255 1.00 93.25 97 ILE A O 1
ATOM 820 N N . SER A 1 98 ? 3.360 -1.420 -20.404 1.00 92.94 98 SER A N 1
ATOM 821 C CA . SER A 1 98 ? 2.185 -2.264 -20.642 1.00 92.94 98 SER A CA 1
ATOM 822 C C . SER A 1 98 ? 2.507 -3.747 -20.453 1.00 92.94 98 SER A C 1
ATOM 824 O O . SER A 1 98 ? 1.745 -4.459 -19.801 1.00 92.94 98 SER A O 1
ATOM 826 N N . TYR A 1 99 ? 3.664 -4.200 -20.945 1.00 95.19 99 TYR A N 1
ATOM 827 C CA . TYR A 1 99 ? 4.157 -5.554 -20.701 1.00 95.19 99 TYR A CA 1
ATOM 828 C C . TYR A 1 99 ? 4.347 -5.831 -19.203 1.00 95.19 99 TYR A C 1
ATOM 830 O O . TYR A 1 99 ? 3.839 -6.830 -18.697 1.00 95.19 99 TYR A O 1
ATOM 838 N N . LEU A 1 100 ? 5.015 -4.940 -18.463 1.00 94.94 100 LEU A N 1
ATOM 839 C CA . LEU A 1 100 ? 5.224 -5.134 -17.025 1.00 94.94 100 LEU A CA 1
ATOM 840 C C . LEU A 1 100 ? 3.902 -5.178 -16.240 1.00 94.94 100 LEU A C 1
ATOM 842 O O . LEU A 1 100 ? 3.779 -5.969 -15.306 1.00 94.94 100 LEU A O 1
ATOM 846 N N . ASN A 1 101 ? 2.910 -4.367 -16.620 1.00 93.62 101 ASN A N 1
ATOM 847 C CA . ASN A 1 101 ? 1.575 -4.416 -16.017 1.00 93.62 101 ASN A CA 1
ATOM 848 C C . ASN A 1 101 ? 0.910 -5.783 -16.251 1.00 93.62 101 ASN A C 1
ATOM 850 O O . ASN A 1 101 ? 0.339 -6.354 -15.326 1.00 93.62 101 ASN A O 1
ATOM 854 N N . GLN A 1 102 ? 1.033 -6.350 -17.457 1.00 94.69 102 GLN A N 1
ATOM 855 C CA . GLN A 1 102 ? 0.532 -7.699 -17.747 1.00 94.69 102 GLN A CA 1
ATOM 856 C C . GLN A 1 102 ? 1.250 -8.770 -16.916 1.00 94.69 102 GLN A C 1
ATOM 858 O O . GLN A 1 102 ? 0.601 -9.691 -16.424 1.00 94.69 102 GLN A O 1
ATOM 863 N N . GLN A 1 103 ? 2.567 -8.642 -16.715 1.00 95.38 103 GLN A N 1
ATOM 864 C CA . GLN A 1 103 ? 3.320 -9.559 -15.852 1.00 95.38 103 GLN A CA 1
ATOM 865 C C . GLN A 1 103 ? 2.856 -9.486 -14.391 1.00 95.38 103 GLN A C 1
ATOM 867 O O . GLN A 1 103 ? 2.747 -10.521 -13.736 1.00 95.38 103 GLN A O 1
ATOM 872 N N . LEU A 1 104 ? 2.540 -8.289 -13.883 1.00 94.88 104 LEU A N 1
ATOM 873 C CA . LEU A 1 104 ? 1.976 -8.125 -12.542 1.00 94.88 104 LEU A CA 1
ATOM 874 C C . LEU A 1 104 ? 0.604 -8.800 -12.416 1.00 94.88 104 LEU A C 1
ATOM 876 O O . LEU A 1 104 ? 0.376 -9.528 -11.454 1.00 94.88 104 LEU A O 1
ATOM 880 N N . GLU A 1 105 ? -0.292 -8.614 -13.386 1.00 93.75 105 GLU A N 1
ATOM 881 C CA . GLU A 1 105 ? -1.606 -9.271 -13.366 1.00 93.75 105 GLU A CA 1
ATOM 882 C C . GLU A 1 105 ? -1.486 -10.797 -13.478 1.00 93.75 105 GLU A C 1
ATOM 884 O O . GLU A 1 105 ? -2.161 -11.530 -12.755 1.00 93.75 105 GLU A O 1
ATOM 889 N N . PHE A 1 106 ? -0.562 -11.304 -14.298 1.00 95.88 106 PHE A N 1
ATOM 890 C CA . PHE A 1 106 ? -0.280 -12.738 -14.357 1.00 95.88 106 PHE A CA 1
ATOM 891 C C . PHE A 1 106 ? 0.258 -13.278 -13.024 1.00 95.88 106 PHE A C 1
ATOM 893 O O . PHE A 1 106 ? -0.171 -14.335 -12.557 1.00 95.88 106 PHE A O 1
ATOM 900 N N . PHE A 1 107 ? 1.145 -12.529 -12.367 1.00 96.19 107 PHE A N 1
ATOM 901 C CA . PHE A 1 107 ? 1.607 -12.865 -11.026 1.00 96.19 107 PHE A CA 1
ATOM 902 C C . PHE A 1 107 ? 0.455 -12.888 -10.014 1.00 96.19 107 PHE A C 1
ATOM 904 O O . PHE A 1 107 ? 0.369 -13.832 -9.232 1.00 96.19 107 PHE A O 1
ATOM 911 N N . ILE A 1 108 ? -0.459 -11.912 -10.052 1.00 96.00 108 ILE A N 1
ATOM 912 C CA . ILE A 1 108 ? -1.648 -11.878 -9.185 1.00 96.00 108 ILE A CA 1
ATOM 913 C C . ILE A 1 108 ? -2.507 -13.134 -9.383 1.00 96.00 108 ILE A C 1
ATOM 915 O O . ILE A 1 108 ? -2.965 -13.714 -8.400 1.00 96.00 108 ILE A O 1
ATOM 919 N N . ILE A 1 109 ? -2.681 -13.605 -10.622 1.00 95.94 109 ILE A N 1
ATOM 920 C CA . ILE A 1 109 ? -3.419 -14.843 -10.920 1.00 95.94 109 ILE A CA 1
ATOM 921 C C . ILE A 1 109 ? -2.742 -16.059 -10.274 1.00 95.94 109 ILE A C 1
ATOM 923 O O . ILE A 1 109 ? -3.409 -16.853 -9.607 1.00 95.94 109 ILE A O 1
ATOM 927 N N . ILE A 1 110 ? -1.422 -16.201 -10.433 1.00 97.31 110 ILE A N 1
ATOM 928 C CA . ILE A 1 110 ? -0.660 -17.299 -9.815 1.00 97.31 110 ILE A CA 1
ATOM 929 C C . ILE A 1 110 ? -0.722 -17.207 -8.288 1.00 97.31 110 ILE A C 1
ATOM 931 O O . ILE A 1 110 ? -0.897 -18.215 -7.605 1.00 97.31 110 ILE A O 1
ATOM 935 N N . PHE A 1 111 ? -0.600 -16.000 -7.742 1.00 97.44 111 PHE A N 1
ATOM 936 C CA . PHE A 1 111 ? -0.660 -15.767 -6.308 1.00 97.44 111 PHE A CA 1
ATOM 937 C C . PHE A 1 111 ? -2.040 -16.118 -5.738 1.00 97.44 111 PHE A C 1
ATOM 939 O O . PHE A 1 111 ? -2.120 -16.827 -4.739 1.00 97.44 111 PHE A O 1
ATOM 946 N N . ASN A 1 112 ? -3.125 -15.733 -6.415 1.00 97.06 112 ASN A N 1
ATOM 947 C CA . ASN A 1 112 ? -4.485 -16.154 -6.076 1.00 97.06 112 ASN A CA 1
ATOM 948 C C . ASN A 1 112 ? -4.627 -17.683 -6.110 1.00 97.06 112 ASN A C 1
ATOM 950 O O . ASN A 1 112 ? -5.166 -18.272 -5.180 1.00 97.06 112 ASN A O 1
ATOM 954 N N . PHE A 1 113 ? -4.082 -18.343 -7.139 1.00 96.62 113 PHE A N 1
ATOM 955 C CA . PHE A 1 113 ? -4.080 -19.804 -7.216 1.00 96.62 113 PHE A CA 1
ATOM 956 C C . PHE A 1 113 ? -3.364 -20.440 -6.016 1.00 96.62 113 PHE A C 1
ATOM 958 O O . PHE A 1 113 ? -3.887 -21.388 -5.429 1.00 96.62 113 PHE A O 1
ATOM 965 N N . TYR A 1 114 ? -2.199 -19.913 -5.627 1.00 96.75 114 TYR A N 1
ATOM 966 C CA . TYR A 1 114 ? -1.463 -20.358 -4.443 1.00 96.75 114 TYR A CA 1
ATOM 967 C C . TYR A 1 114 ? -2.290 -20.193 -3.158 1.00 96.75 114 TYR A C 1
ATOM 969 O O . TYR A 1 114 ? -2.373 -21.123 -2.352 1.00 96.75 114 TYR A O 1
ATOM 977 N N . LEU A 1 115 ? -2.934 -19.038 -2.976 1.00 95.69 115 LEU A N 1
ATOM 978 C CA . LEU A 1 115 ? -3.768 -18.779 -1.804 1.00 95.69 115 LEU A CA 1
ATOM 979 C C . LEU A 1 115 ? -4.960 -19.745 -1.729 1.00 95.69 115 LEU A C 1
ATOM 981 O O . LEU A 1 115 ? -5.157 -20.374 -0.693 1.00 95.69 115 LEU A O 1
ATOM 985 N N . GLU A 1 116 ? -5.697 -19.934 -2.823 1.00 94.12 116 GLU A N 1
ATOM 986 C CA . GLU A 1 116 ? -6.886 -20.797 -2.872 1.00 94.12 116 GLU A CA 1
ATOM 987 C C . GLU A 1 116 ? -6.557 -22.291 -2.712 1.00 94.12 116 GLU A C 1
ATOM 989 O O . GLU A 1 116 ? -7.219 -23.021 -1.968 1.00 94.12 116 GLU A O 1
ATOM 994 N N . ASN A 1 117 ? -5.521 -22.768 -3.407 1.00 94.38 117 ASN A N 1
ATOM 995 C CA . ASN A 1 117 ? -5.244 -24.203 -3.520 1.00 94.38 117 ASN A CA 1
ATOM 996 C C . ASN A 1 117 ? -4.259 -24.717 -2.471 1.00 94.38 117 ASN A C 1
ATOM 998 O O . ASN A 1 117 ? -4.200 -25.923 -2.242 1.00 94.38 117 ASN A O 1
ATOM 1002 N N . ILE A 1 118 ? -3.494 -23.829 -1.833 1.00 93.25 118 ILE A N 1
ATOM 1003 C CA . ILE A 1 118 ? -2.544 -24.210 -0.785 1.00 93.25 118 ILE A CA 1
ATOM 1004 C C . ILE A 1 118 ? -2.978 -23.610 0.544 1.00 93.25 118 ILE A C 1
ATOM 1006 O O . ILE A 1 118 ? -3.341 -24.352 1.453 1.00 93.25 118 ILE A O 1
ATOM 1010 N N . VAL A 1 119 ? -2.988 -22.280 0.662 1.00 91.44 119 VAL A N 1
ATOM 1011 C CA . VAL A 1 119 ? -3.174 -21.608 1.960 1.00 91.44 119 VAL A CA 1
ATOM 1012 C C . VAL A 1 119 ? -4.569 -21.852 2.536 1.00 91.44 119 VAL A C 1
ATOM 1014 O O . VAL A 1 119 ? -4.693 -22.221 3.700 1.00 91.44 119 VAL A O 1
ATOM 1017 N N . MET A 1 120 ? -5.622 -21.710 1.734 1.00 88.88 120 MET A N 1
ATOM 1018 C CA . MET A 1 120 ? -7.005 -21.896 2.186 1.00 88.88 120 MET A CA 1
ATOM 1019 C C . MET A 1 120 ? -7.385 -23.360 2.416 1.00 88.88 120 MET A C 1
ATOM 1021 O O . MET A 1 120 ? -8.368 -23.636 3.103 1.00 88.88 120 MET A O 1
ATOM 1025 N N . GLN A 1 121 ? -6.593 -24.306 1.906 1.00 88.56 121 GLN A N 1
ATOM 1026 C CA . GLN A 1 121 ? -6.779 -25.729 2.194 1.00 88.56 121 GLN A CA 1
ATOM 1027 C C . GLN A 1 121 ? -6.212 -26.123 3.566 1.00 88.56 121 GLN A C 1
ATOM 1029 O O . GLN A 1 121 ? -6.545 -27.192 4.087 1.00 88.56 121 GLN A O 1
ATOM 1034 N N . LEU A 1 122 ? -5.396 -25.260 4.188 1.00 87.12 122 LEU A N 1
ATOM 1035 C CA . LEU A 1 122 ? -4.882 -25.469 5.539 1.00 87.12 122 LEU A CA 1
ATOM 1036 C C . LEU A 1 122 ? -6.011 -25.298 6.560 1.00 87.12 122 LEU A C 1
ATOM 1038 O O . LEU A 1 122 ? -6.476 -24.192 6.844 1.00 87.12 122 LEU A O 1
ATOM 1042 N N . LYS A 1 123 ? -6.445 -26.411 7.149 1.00 81.25 123 LYS A N 1
ATOM 1043 C CA . LYS A 1 123 ? -7.458 -26.414 8.208 1.00 81.25 123 LYS A CA 1
ATOM 1044 C C . LYS A 1 123 ? -6.786 -26.299 9.563 1.00 81.25 123 LYS A C 1
ATOM 1046 O O . LYS A 1 123 ? -5.888 -27.080 9.875 1.00 81.25 123 LYS A O 1
ATOM 1051 N N . SER A 1 124 ? -7.263 -25.370 10.387 1.00 79.81 124 SER A N 1
ATOM 1052 C CA . SER A 1 124 ? -6.841 -25.343 11.783 1.00 79.81 124 SER A CA 1
ATOM 1053 C C . SER A 1 124 ? -7.262 -26.634 12.489 1.00 79.81 124 SER A C 1
ATOM 1055 O O . SER A 1 124 ? -8.419 -27.051 12.395 1.00 79.81 124 SER A O 1
ATOM 1057 N N . THR A 1 125 ? -6.337 -27.248 13.225 1.00 81.75 125 THR A N 1
ATOM 1058 C CA . THR A 1 125 ? -6.618 -28.408 14.084 1.00 81.75 125 THR A CA 1
ATOM 1059 C C . THR A 1 125 ? -7.389 -28.009 15.340 1.00 81.75 125 THR A C 1
ATOM 1061 O O . THR A 1 125 ? -8.125 -28.819 15.900 1.00 81.75 125 THR A O 1
ATOM 1064 N N . ILE A 1 126 ? -7.255 -26.750 15.772 1.00 80.38 126 ILE A N 1
ATOM 1065 C CA . ILE A 1 126 ? -7.869 -26.217 16.989 1.00 80.38 126 ILE A CA 1
ATOM 1066 C C . ILE A 1 126 ? -8.574 -24.896 16.673 1.00 80.38 126 ILE A C 1
ATOM 1068 O O . ILE A 1 126 ? -8.017 -24.002 16.037 1.00 80.38 126 ILE A O 1
ATOM 1072 N N . LYS A 1 127 ? -9.812 -24.737 17.151 1.00 83.94 127 LYS A N 1
ATOM 1073 C CA . LYS A 1 127 ? -10.514 -23.448 17.113 1.00 83.94 127 LYS A CA 1
ATOM 1074 C C . LYS A 1 127 ? -10.215 -22.643 18.372 1.00 83.94 127 LYS A C 1
ATOM 1076 O O . LYS A 1 127 ? -10.701 -22.978 19.461 1.00 83.94 127 LYS A O 1
ATOM 1081 N N . LEU A 1 128 ? -9.456 -21.572 18.179 1.00 84.12 128 LEU A N 1
ATOM 1082 C CA . LEU A 1 128 ? -9.007 -20.652 19.206 1.00 84.12 128 LEU A CA 1
ATOM 1083 C C . LEU A 1 128 ? -10.190 -19.847 19.760 1.00 84.12 128 LEU A C 1
ATOM 1085 O O . LEU A 1 128 ? -11.053 -19.349 19.033 1.00 84.12 128 LEU A O 1
ATOM 1089 N N . LYS A 1 129 ? -10.224 -19.737 21.079 1.00 80.31 129 LYS A N 1
ATOM 1090 C CA . LYS A 1 129 ? -10.981 -18.762 21.846 1.00 80.31 129 LYS A CA 1
ATOM 1091 C C . LYS A 1 129 ? -10.212 -17.449 21.840 1.00 80.31 129 LYS A C 1
ATOM 1093 O O . LYS A 1 129 ? -8.984 -17.433 21.961 1.00 80.31 129 LYS A O 1
ATOM 1098 N N . LEU A 1 130 ? -10.968 -16.372 21.709 1.00 73.75 130 LEU A N 1
ATOM 1099 C CA . LEU A 1 130 ? -10.489 -15.011 21.875 1.00 73.75 130 LEU A CA 1
ATOM 1100 C C . LEU A 1 130 ? -10.718 -14.560 23.320 1.00 73.75 130 LEU A C 1
ATOM 1102 O O . LEU A 1 130 ? -11.479 -15.184 24.059 1.00 73.75 130 LEU A O 1
ATOM 1106 N N . ILE A 1 131 ? -10.068 -13.468 23.721 1.00 69.44 131 ILE A N 1
ATOM 1107 C CA . ILE A 1 131 ? -10.435 -12.781 24.962 1.00 69.44 131 ILE A CA 1
ATOM 1108 C C . ILE A 1 131 ? -11.828 -12.180 24.762 1.00 69.44 131 ILE A C 1
ATOM 1110 O O . ILE A 1 131 ? -11.983 -11.281 23.930 1.00 69.44 131 ILE A O 1
ATOM 1114 N N . ALA A 1 132 ? -12.808 -12.668 25.528 1.00 61.28 132 ALA A N 1
ATOM 1115 C CA . ALA A 1 132 ? -14.208 -12.261 25.430 1.00 61.28 132 ALA A CA 1
ATOM 1116 C C . ALA A 1 132 ? -14.386 -10.737 25.461 1.00 61.28 132 ALA A C 1
ATOM 1118 O O . ALA A 1 132 ? -14.958 -10.146 24.546 1.00 61.28 132 ALA A O 1
ATOM 1119 N N . ASP A 1 133 ? -13.755 -10.081 26.432 1.00 65.00 133 ASP A N 1
ATOM 1120 C CA . ASP A 1 133 ? -13.909 -8.639 26.635 1.00 65.00 133 ASP A CA 1
ATOM 1121 C C . ASP A 1 133 ? -13.179 -7.782 25.586 1.00 65.00 133 ASP A C 1
ATOM 1123 O O . ASP A 1 133 ? -13.525 -6.617 25.378 1.00 65.00 133 ASP A O 1
ATOM 1127 N N . GLU A 1 134 ? -12.172 -8.328 24.892 1.00 70.56 134 GLU A N 1
ATOM 1128 C CA . GLU A 1 134 ? -11.386 -7.556 23.925 1.00 70.56 134 GLU A CA 1
ATOM 1129 C C . GLU A 1 134 ? -11.744 -7.826 22.460 1.00 70.56 134 GLU A C 1
ATOM 1131 O O . GLU A 1 134 ? -11.630 -6.908 21.651 1.00 70.56 134 GLU A O 1
ATOM 1136 N N . PHE A 1 135 ? -12.211 -9.016 22.086 1.00 75.06 135 PHE A N 1
ATOM 1137 C CA . PHE A 1 135 ? -12.389 -9.343 20.664 1.00 75.06 135 PHE A CA 1
ATOM 1138 C C . PHE A 1 135 ? -13.710 -10.047 20.314 1.00 75.06 135 PHE A C 1
ATOM 1140 O O . PHE A 1 135 ? -13.988 -10.203 19.126 1.00 75.06 135 PHE A O 1
ATOM 1147 N N . GLU A 1 136 ? -14.555 -10.447 21.276 1.00 67.94 136 GLU A N 1
ATOM 1148 C CA . GLU A 1 136 ? -15.861 -11.053 20.936 1.00 67.94 136 GLU A CA 1
ATOM 1149 C C . GLU A 1 136 ? -16.894 -10.001 20.480 1.00 67.94 136 GLU A C 1
ATOM 1151 O O . GLU A 1 136 ? -17.664 -10.239 19.542 1.00 67.94 136 GLU A O 1
ATOM 1156 N N . ASN A 1 137 ? -16.835 -8.793 21.049 1.00 76.00 137 ASN A N 1
ATOM 1157 C CA . ASN A 1 137 ? -17.769 -7.691 20.773 1.00 76.00 137 ASN A CA 1
ATOM 1158 C C . ASN A 1 137 ? -17.313 -6.748 19.642 1.00 76.00 137 ASN A C 1
ATOM 1160 O O . ASN A 1 137 ? -17.579 -5.553 19.691 1.00 76.00 137 ASN A O 1
ATOM 1164 N N . LEU A 1 138 ? -16.593 -7.253 18.636 1.00 84.44 138 LEU A N 1
ATOM 1165 C CA . LEU A 1 138 ? -16.238 -6.446 17.462 1.00 84.44 138 LEU A CA 1
ATOM 1166 C C . LEU A 1 138 ? -17.448 -6.263 16.540 1.00 84.44 138 LEU A C 1
ATOM 1168 O O . LEU A 1 138 ? -18.072 -7.258 16.154 1.00 84.44 138 LEU A O 1
ATOM 1172 N N . ASP A 1 139 ? -17.724 -5.017 16.155 1.00 85.94 139 ASP A N 1
ATOM 1173 C CA . ASP A 1 139 ? -18.776 -4.678 15.190 1.00 85.94 139 ASP A CA 1
ATOM 1174 C C . ASP A 1 139 ? -18.359 -5.008 13.753 1.00 85.94 139 ASP A C 1
ATOM 1176 O O . ASP A 1 139 ? -19.149 -5.547 12.982 1.00 85.94 139 ASP A O 1
ATOM 1180 N N . ARG A 1 140 ? -17.101 -4.708 13.398 1.00 87.94 140 ARG A N 1
ATOM 1181 C CA . ARG A 1 140 ? -16.521 -4.939 12.067 1.00 87.94 140 ARG A CA 1
ATOM 1182 C C . ARG A 1 140 ? -15.047 -5.310 12.155 1.00 87.94 140 ARG A C 1
ATOM 1184 O O . ARG A 1 140 ? -14.362 -4.934 13.108 1.00 87.94 140 ARG A O 1
ATOM 1191 N N . ILE A 1 141 ? -14.557 -6.020 11.142 1.00 89.94 141 ILE A N 1
ATOM 1192 C CA . ILE A 1 141 ? -13.140 -6.350 10.981 1.00 89.94 141 ILE A CA 1
ATOM 1193 C C . ILE A 1 141 ? -12.673 -5.838 9.623 1.00 89.94 141 ILE A C 1
ATOM 1195 O O . ILE A 1 141 ? -13.222 -6.217 8.596 1.00 89.94 141 ILE A O 1
ATOM 1199 N N . TYR A 1 142 ? -11.608 -5.043 9.623 1.00 91.00 142 TYR A N 1
ATOM 1200 C CA . TYR A 1 142 ? -10.899 -4.665 8.406 1.00 91.00 142 TYR A CA 1
ATOM 1201 C C . TYR A 1 142 ? -9.600 -5.458 8.329 1.00 91.00 142 TYR A C 1
ATOM 1203 O O . TYR A 1 142 ? -8.818 -5.478 9.283 1.00 91.00 142 TYR A O 1
ATOM 1211 N N . SER A 1 143 ? -9.383 -6.146 7.213 1.00 90.06 143 SER A N 1
ATOM 1212 C CA . SER A 1 143 ? -8.249 -7.043 7.027 1.00 90.06 143 SER A CA 1
ATOM 1213 C C . SER A 1 143 ? -7.347 -6.558 5.905 1.00 90.06 143 SER A C 1
ATOM 1215 O O . SER A 1 143 ? -7.791 -6.287 4.790 1.00 90.06 143 SER A O 1
ATOM 1217 N N . PHE A 1 144 ? -6.054 -6.508 6.206 1.00 89.19 144 PHE A N 1
ATOM 1218 C CA . PHE A 1 144 ? -4.987 -6.297 5.229 1.0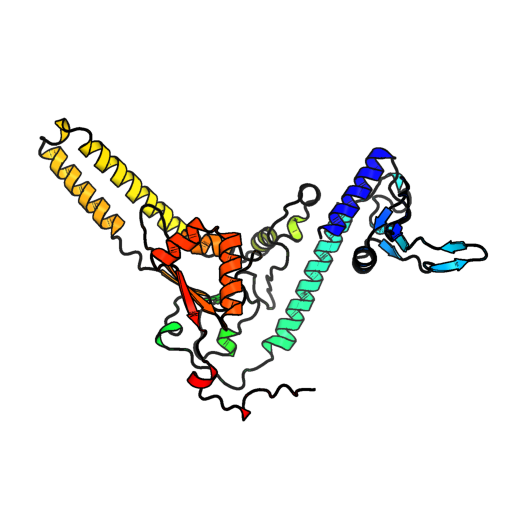0 89.19 144 PHE A CA 1
ATOM 1219 C C . PHE A 1 144 ? -4.574 -7.600 4.524 1.00 89.19 144 PHE A C 1
ATOM 1221 O O . PHE A 1 144 ? -3.815 -7.562 3.558 1.00 89.19 144 PHE A O 1
ATOM 1228 N N . ASN A 1 145 ? -5.051 -8.752 5.007 1.00 90.19 145 ASN A N 1
ATOM 1229 C CA . ASN A 1 145 ? -4.789 -10.054 4.396 1.00 90.19 145 ASN A CA 1
ATOM 1230 C C . ASN A 1 145 ? -5.694 -10.275 3.182 1.00 90.19 145 ASN A C 1
ATOM 1232 O O . ASN A 1 145 ? -6.794 -9.748 3.136 1.00 90.19 145 ASN A O 1
ATOM 1236 N N . TYR A 1 146 ? -5.280 -11.135 2.253 1.00 92.56 146 TYR A N 1
ATOM 1237 C CA . TYR A 1 146 ? -6.106 -11.513 1.094 1.00 92.56 146 TYR A CA 1
ATOM 1238 C C . TYR A 1 146 ? -7.058 -12.680 1.383 1.00 92.56 146 TYR A C 1
ATOM 1240 O O . TYR A 1 146 ? -8.019 -12.899 0.651 1.00 92.56 146 TYR A O 1
ATOM 1248 N N . THR A 1 147 ? -6.769 -13.446 2.437 1.00 91.81 147 THR A N 1
ATOM 1249 C CA . THR A 1 147 ? -7.539 -14.601 2.919 1.00 91.81 147 THR A CA 1
ATOM 1250 C C . THR A 1 147 ? -8.216 -14.274 4.247 1.00 91.81 147 THR A C 1
ATOM 1252 O O . THR A 1 147 ? -7.813 -13.331 4.927 1.00 91.81 147 THR A O 1
ATOM 1255 N N . ASP A 1 148 ? -9.161 -15.114 4.674 1.00 88.19 148 ASP A N 1
ATOM 1256 C CA . ASP A 1 148 ? -9.822 -15.029 5.982 1.00 88.19 148 ASP A CA 1
ATOM 1257 C C . ASP A 1 148 ? -9.204 -15.995 7.022 1.00 88.19 148 ASP A C 1
ATOM 1259 O O . ASP A 1 148 ? -9.746 -17.078 7.279 1.00 88.19 148 ASP A O 1
ATOM 1263 N N . PRO A 1 149 ? -8.065 -15.649 7.658 1.00 83.75 149 PRO A N 1
ATOM 1264 C CA . PRO A 1 149 ? -7.546 -16.452 8.756 1.00 83.75 149 PRO A CA 1
ATOM 1265 C C . PRO A 1 149 ? -8.449 -16.358 9.989 1.00 83.75 149 PRO A C 1
ATOM 1267 O O . PRO A 1 149 ? -8.458 -17.283 10.798 1.00 83.75 149 PRO A O 1
ATOM 1270 N N . TYR A 1 150 ? -9.220 -15.276 10.147 1.00 84.94 150 TYR A N 1
ATOM 1271 C CA . TYR A 1 150 ? -10.029 -15.061 11.339 1.00 84.94 150 TYR A CA 1
ATOM 1272 C C . TYR A 1 150 ? -11.097 -16.153 11.464 1.00 84.94 150 TYR A C 1
ATOM 1274 O O . TYR A 1 150 ? -11.136 -16.860 12.470 1.00 84.94 150 TYR A O 1
ATOM 1282 N N . SER A 1 151 ? -11.880 -16.394 10.413 1.00 82.50 151 SER A N 1
ATOM 1283 C CA . SER A 1 151 ? -12.866 -17.481 10.400 1.00 82.50 151 SER A CA 1
ATOM 1284 C C . SER A 1 151 ? -12.221 -18.872 10.438 1.00 82.50 151 SER A C 1
ATOM 1286 O O . SER A 1 151 ? -12.834 -19.833 10.919 1.00 82.50 151 SER A O 1
ATOM 1288 N N . ASN A 1 152 ? -10.977 -19.019 9.960 1.00 81.81 152 ASN A N 1
ATOM 1289 C CA . ASN A 1 152 ? -10.268 -20.299 10.023 1.00 81.81 152 ASN A CA 1
ATOM 1290 C C . ASN A 1 152 ? -9.800 -20.639 11.448 1.00 81.81 152 ASN A C 1
ATOM 1292 O O . ASN A 1 152 ? -9.939 -21.783 11.883 1.00 81.81 152 ASN A O 1
ATOM 1296 N N . PHE A 1 153 ? -9.316 -19.664 12.212 1.00 82.62 153 PHE A N 1
ATOM 1297 C CA . PHE A 1 153 ? -8.776 -19.912 13.549 1.00 82.62 153 PHE A CA 1
ATOM 1298 C C . PHE A 1 153 ? -9.784 -19.696 14.676 1.00 82.62 153 PHE A C 1
ATOM 1300 O O . PHE A 1 153 ? -9.725 -20.418 15.670 1.00 82.62 153 PHE A O 1
ATOM 1307 N N . TYR A 1 154 ? -10.737 -18.777 14.531 1.00 82.25 154 TYR A N 1
ATOM 1308 C CA . TYR A 1 154 ? -11.650 -18.391 15.607 1.00 82.25 154 TYR A CA 1
ATOM 1309 C C . TYR A 1 154 ? -13.055 -18.979 15.439 1.00 82.25 154 TYR A C 1
ATOM 1311 O O . TYR A 1 154 ? -13.449 -19.463 14.377 1.00 82.25 154 TYR A O 1
ATOM 1319 N N . ARG A 1 155 ? -13.798 -19.018 16.552 1.00 72.38 155 ARG A N 1
ATOM 1320 C CA . ARG A 1 155 ? -15.110 -19.685 16.646 1.00 72.38 155 ARG A CA 1
ATOM 1321 C C . ARG A 1 155 ? -16.265 -18.861 16.087 1.00 72.38 155 ARG A C 1
ATOM 1323 O O . ARG A 1 155 ? -17.271 -19.438 15.686 1.00 72.38 155 ARG A O 1
ATOM 1330 N N . PHE A 1 156 ? -16.136 -17.540 16.083 1.00 73.81 156 PHE A N 1
ATOM 1331 C CA . PHE A 1 156 ? -17.201 -16.636 15.673 1.00 73.81 156 PHE A CA 1
ATOM 1332 C C . PHE A 1 156 ? -16.949 -16.158 14.253 1.00 73.81 156 PHE A C 1
ATOM 1334 O O . PHE A 1 156 ? -15.865 -15.672 13.945 1.00 73.81 156 PHE A O 1
ATOM 1341 N N . LYS A 1 157 ? -17.962 -16.284 13.397 1.00 73.69 157 LYS A N 1
ATOM 1342 C CA . LYS A 1 157 ? -17.939 -15.639 12.089 1.00 73.69 157 LYS A CA 1
ATOM 1343 C C . LYS A 1 157 ? -18.251 -14.157 12.285 1.00 73.69 157 LYS A C 1
ATOM 1345 O O . LYS A 1 157 ? -19.197 -13.818 12.995 1.00 73.69 157 LYS A O 1
ATOM 1350 N N . LYS A 1 158 ? -17.451 -13.296 11.670 1.00 80.12 158 LYS A N 1
ATOM 1351 C CA . LYS A 1 158 ? -17.645 -11.845 11.629 1.00 80.12 158 LYS A CA 1
ATOM 1352 C C . LYS A 1 158 ? -17.578 -11.397 10.177 1.00 80.12 158 LYS A C 1
ATOM 1354 O O . LYS A 1 158 ? -16.957 -12.076 9.359 1.00 80.12 158 LYS A O 1
ATOM 1359 N N . ASP A 1 159 ? -18.217 -10.277 9.880 1.00 83.56 159 ASP A N 1
ATOM 1360 C CA . ASP A 1 159 ? -18.072 -9.646 8.576 1.00 83.56 159 ASP A CA 1
ATOM 1361 C C . ASP A 1 159 ? -16.689 -8.994 8.496 1.00 83.56 159 ASP A C 1
ATOM 1363 O O . ASP A 1 159 ? -16.270 -8.267 9.405 1.00 83.56 159 ASP A O 1
ATOM 1367 N N . ILE A 1 160 ? -15.959 -9.338 7.435 1.00 88.44 160 ILE A N 1
ATOM 1368 C CA . ILE A 1 160 ? -14.581 -8.911 7.204 1.00 88.44 160 ILE A CA 1
ATOM 1369 C C . ILE A 1 160 ? -14.528 -8.146 5.891 1.00 88.44 160 ILE A C 1
ATOM 1371 O O . ILE A 1 160 ? -14.873 -8.675 4.832 1.00 88.44 160 ILE A O 1
ATOM 1375 N N . GLU A 1 161 ? -14.051 -6.914 5.973 1.00 89.88 161 GLU A N 1
ATOM 1376 C CA . GLU A 1 161 ? -13.811 -6.037 4.839 1.00 89.88 161 GLU A CA 1
ATOM 1377 C C . GLU A 1 161 ? -12.321 -6.112 4.462 1.00 89.88 161 GLU A C 1
ATOM 1379 O O . GLU A 1 161 ? -11.432 -5.893 5.287 1.00 89.88 161 GLU A O 1
ATOM 1384 N N . PHE A 1 162 ? -12.032 -6.495 3.216 1.00 90.75 162 PHE A N 1
ATOM 1385 C CA . PHE A 1 162 ? -10.670 -6.742 2.735 1.00 90.75 162 PHE A CA 1
ATOM 1386 C C . PHE A 1 162 ? -10.096 -5.508 2.032 1.00 90.75 162 PHE A C 1
ATOM 1388 O O . PHE A 1 162 ? -10.411 -5.238 0.871 1.00 90.75 162 PHE A O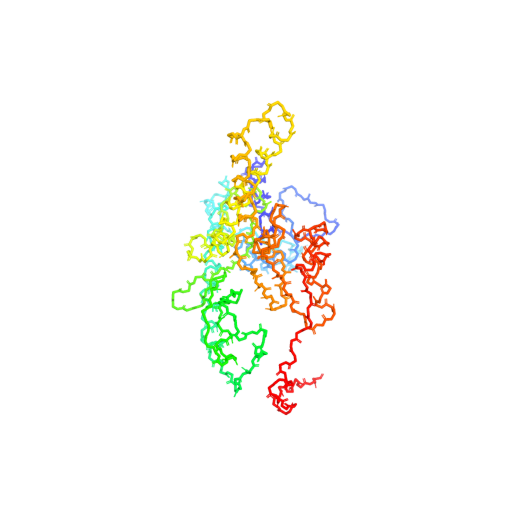 1
ATOM 1395 N N . LEU A 1 163 ? -9.214 -4.785 2.724 1.00 89.69 163 LEU A N 1
ATOM 1396 C CA . LEU A 1 163 ? -8.696 -3.479 2.295 1.00 89.69 163 LEU A CA 1
ATOM 1397 C C . LEU A 1 163 ? -7.813 -3.546 1.039 1.00 89.69 163 LEU A C 1
ATOM 1399 O O . LEU A 1 163 ? -7.794 -2.620 0.229 1.00 89.69 163 LEU A O 1
ATOM 1403 N N . HIS A 1 164 ? -7.091 -4.653 0.853 1.00 90.38 164 HIS A N 1
ATOM 1404 C CA . HIS A 1 164 ? -6.260 -4.896 -0.335 1.00 90.38 164 HIS A CA 1
ATOM 1405 C C . HIS A 1 164 ? -6.895 -5.912 -1.294 1.00 90.38 164 HIS A C 1
ATOM 1407 O O . HIS A 1 164 ? -6.203 -6.531 -2.102 1.00 90.38 164 HIS A O 1
ATOM 1413 N N . GLY A 1 165 ? -8.216 -6.079 -1.214 1.00 92.06 165 GLY A N 1
ATOM 1414 C CA . GLY A 1 165 ? -8.949 -7.078 -1.980 1.00 92.06 165 GLY A CA 1
ATOM 1415 C C . GLY A 1 165 ? -8.814 -8.490 -1.415 1.00 92.06 165 GLY A C 1
ATOM 1416 O O . GLY A 1 165 ? -8.044 -8.757 -0.492 1.00 92.06 165 GLY A O 1
ATOM 1417 N N . ARG A 1 166 ? -9.603 -9.405 -1.971 1.00 92.44 166 ARG A N 1
ATOM 1418 C CA . ARG A 1 166 ? -9.723 -10.792 -1.518 1.00 92.44 166 ARG A CA 1
ATOM 1419 C C . ARG A 1 166 ? -9.344 -11.778 -2.614 1.00 92.44 166 ARG A C 1
ATOM 1421 O O . ARG A 1 166 ? -9.509 -11.504 -3.804 1.00 92.44 166 ARG A O 1
ATOM 1428 N N . THR A 1 167 ? -8.879 -12.941 -2.180 1.00 93.69 167 THR A N 1
ATOM 1429 C CA . THR A 1 167 ? -8.701 -14.118 -3.034 1.00 93.69 167 THR A CA 1
ATOM 1430 C C . THR A 1 167 ? -10.061 -14.734 -3.415 1.00 93.69 167 THR A C 1
ATOM 1432 O O . THR A 1 167 ? -11.076 -14.454 -2.766 1.00 93.69 167 THR A O 1
ATOM 1435 N N . GLY A 1 168 ? -10.108 -15.507 -4.504 1.00 91.50 168 GLY A N 1
ATOM 1436 C CA . GLY A 1 168 ? -11.308 -16.216 -4.959 1.00 91.50 168 GLY A CA 1
ATOM 1437 C C . GLY A 1 168 ? -11.435 -16.304 -6.480 1.00 91.50 168 GLY A C 1
ATOM 1438 O O . GLY A 1 168 ? -10.502 -15.989 -7.220 1.00 91.50 168 GLY A O 1
ATOM 1439 N N . VAL A 1 169 ? -12.613 -16.729 -6.953 1.00 87.56 169 VAL A N 1
ATOM 1440 C CA . VAL A 1 169 ? -12.957 -16.758 -8.391 1.00 87.56 169 VAL A CA 1
ATOM 1441 C C . VAL A 1 169 ? -13.001 -15.335 -8.955 1.00 87.56 169 VAL A C 1
ATOM 1443 O O . VAL A 1 169 ? -12.324 -15.040 -9.934 1.00 87.56 169 VAL A O 1
ATOM 1446 N N . ASP A 1 170 ? -13.715 -14.440 -8.269 1.00 88.12 170 ASP A N 1
ATOM 1447 C CA . ASP A 1 170 ? -13.797 -13.012 -8.592 1.00 88.12 170 ASP A CA 1
ATOM 1448 C C . ASP A 1 170 ? -12.780 -12.216 -7.757 1.00 88.12 170 ASP A C 1
ATOM 1450 O O . ASP A 1 170 ? -13.140 -11.310 -6.999 1.00 88.12 170 ASP A O 1
ATOM 1454 N N . GLN A 1 171 ? -11.506 -12.624 -7.811 1.00 92.12 171 GLN A N 1
ATOM 1455 C CA . GLN A 1 171 ? -10.446 -11.970 -7.041 1.00 92.12 171 GLN A CA 1
ATOM 1456 C C . GLN A 1 171 ? -10.292 -10.500 -7.442 1.00 92.12 171 GLN A C 1
ATOM 1458 O O . GLN A 1 171 ? -10.386 -10.140 -8.617 1.00 92.12 171 GLN A O 1
ATOM 1463 N N . ASN A 1 172 ? -9.985 -9.661 -6.459 1.00 93.50 172 ASN A N 1
ATOM 1464 C CA . ASN A 1 172 ? -9.713 -8.239 -6.658 1.00 93.50 172 ASN A CA 1
ATOM 1465 C C . ASN A 1 172 ? -8.463 -7.779 -5.893 1.00 93.50 172 ASN A C 1
ATOM 1467 O O . ASN A 1 172 ? -8.402 -6.656 -5.402 1.00 93.50 172 ASN A O 1
ATOM 1471 N N . ILE A 1 173 ? -7.461 -8.654 -5.802 1.00 94.81 173 ILE A N 1
ATOM 1472 C CA . ILE A 1 173 ? -6.202 -8.436 -5.087 1.00 94.81 173 ILE A CA 1
ATOM 1473 C C . ILE A 1 173 ? -5.484 -7.184 -5.611 1.00 94.81 173 ILE A C 1
ATOM 1475 O O . ILE A 1 173 ? -5.309 -6.986 -6.820 1.00 94.81 173 ILE A O 1
ATOM 1479 N N . VAL A 1 174 ? -5.016 -6.372 -4.665 1.00 92.38 174 VAL A N 1
ATOM 1480 C CA . VAL A 1 174 ? -4.231 -5.160 -4.888 1.00 92.38 174 VAL A CA 1
ATOM 1481 C C . VAL A 1 174 ? -2.795 -5.400 -4.436 1.00 92.38 174 VAL A C 1
ATOM 1483 O O . VAL A 1 174 ? -2.535 -5.645 -3.260 1.00 92.38 174 VAL A O 1
ATOM 1486 N N . LEU A 1 175 ? -1.845 -5.280 -5.364 1.00 91.00 175 LEU A N 1
ATOM 1487 C CA . LEU A 1 175 ? -0.417 -5.480 -5.113 1.00 91.00 175 LEU A CA 1
ATOM 1488 C C . LEU A 1 175 ? 0.396 -4.421 -5.847 1.00 91.00 175 LEU A C 1
ATOM 1490 O O . LEU A 1 175 ? 0.325 -4.305 -7.066 1.00 91.00 175 LEU A O 1
ATOM 1494 N N . GLY A 1 176 ? 1.206 -3.655 -5.122 1.00 88.44 176 GLY A N 1
ATOM 1495 C CA . GLY A 1 176 ? 1.990 -2.593 -5.739 1.00 88.44 176 GLY A CA 1
ATOM 1496 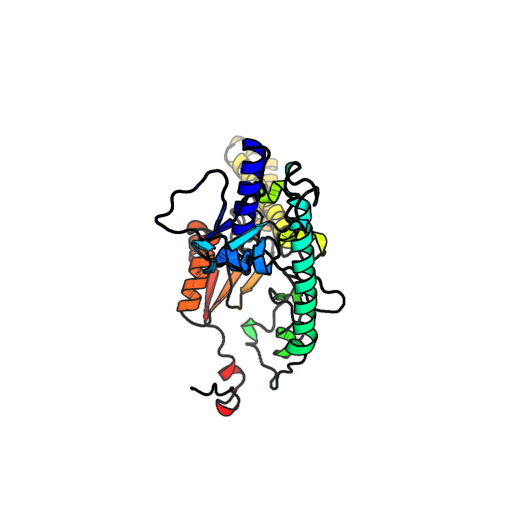C C . GLY A 1 176 ? 2.562 -1.600 -4.743 1.00 88.44 176 GLY A C 1
ATOM 1497 O O . GLY A 1 176 ? 2.649 -1.872 -3.544 1.00 88.44 176 GLY A O 1
ATOM 1498 N N . ILE A 1 177 ? 2.946 -0.437 -5.258 1.00 87.25 177 ILE A N 1
ATOM 1499 C CA . ILE A 1 177 ? 3.468 0.684 -4.471 1.00 87.25 177 ILE A CA 1
ATOM 1500 C C . ILE A 1 177 ? 2.338 1.630 -4.066 1.00 87.25 177 ILE A C 1
ATOM 1502 O O . ILE A 1 177 ? 1.310 1.682 -4.736 1.00 87.25 177 ILE A O 1
ATOM 1506 N N . SER A 1 178 ? 2.510 2.375 -2.972 1.00 82.38 178 SER A N 1
ATOM 1507 C CA . SER A 1 178 ? 1.468 3.280 -2.468 1.00 82.38 178 SER A CA 1
ATOM 1508 C C . SER A 1 178 ? 1.061 4.326 -3.511 1.00 82.38 178 SER A C 1
ATOM 1510 O O . SER A 1 178 ? -0.129 4.462 -3.790 1.00 82.38 178 SER A O 1
ATOM 1512 N N . ASP A 1 179 ? 2.044 4.997 -4.122 1.00 84.50 179 ASP A N 1
ATOM 1513 C CA . ASP A 1 179 ? 1.830 6.057 -5.113 1.00 84.50 179 ASP A CA 1
ATOM 1514 C C . ASP A 1 179 ? 3.030 6.202 -6.078 1.00 84.50 179 ASP A C 1
ATOM 1516 O O . ASP A 1 179 ? 4.120 5.671 -5.828 1.00 84.50 179 ASP A O 1
ATOM 1520 N N . LEU A 1 180 ? 2.832 6.917 -7.188 1.00 87.94 180 LEU A N 1
ATOM 1521 C CA . LEU A 1 180 ? 3.870 7.304 -8.140 1.00 87.94 180 LEU A CA 1
ATOM 1522 C C . LEU A 1 180 ? 4.490 8.649 -7.736 1.00 87.94 180 LEU A C 1
ATOM 1524 O O . LEU A 1 180 ? 3.986 9.709 -8.083 1.00 87.94 180 LEU A O 1
ATOM 1528 N N . ASN A 1 181 ? 5.653 8.614 -7.088 1.00 83.44 181 ASN A N 1
ATOM 1529 C CA . ASN A 1 181 ? 6.354 9.834 -6.652 1.00 83.44 181 ASN A CA 1
ATOM 1530 C C . ASN A 1 181 ? 7.351 10.393 -7.687 1.00 83.44 181 ASN A C 1
ATOM 1532 O O . ASN A 1 181 ? 8.196 11.218 -7.351 1.00 83.44 181 ASN A O 1
ATOM 1536 N N . ASN A 1 182 ? 7.347 9.885 -8.920 1.00 86.44 182 ASN A N 1
ATOM 1537 C CA . ASN A 1 182 ? 8.341 10.228 -9.934 1.00 86.44 182 ASN A CA 1
ATOM 1538 C C . ASN A 1 182 ? 7.655 10.729 -11.210 1.00 86.44 182 ASN A C 1
ATOM 1540 O O . ASN A 1 182 ? 6.831 10.022 -11.789 1.00 86.44 182 ASN A O 1
ATOM 1544 N N . ASP A 1 183 ? 8.049 11.915 -11.672 1.00 88.44 183 ASP A N 1
ATOM 1545 C CA . ASP A 1 183 ? 7.423 12.589 -12.817 1.00 88.44 183 ASP A CA 1
ATOM 1546 C C . ASP A 1 183 ? 7.493 11.768 -14.106 1.00 88.44 183 ASP A C 1
ATOM 1548 O O . ASP A 1 183 ? 6.551 11.755 -14.896 1.00 88.44 183 ASP A O 1
ATOM 1552 N N . TYR A 1 184 ? 8.580 11.020 -14.304 1.00 87.38 184 TYR A N 1
ATOM 1553 C CA . TYR A 1 184 ? 8.726 10.145 -15.462 1.00 87.38 184 TYR A CA 1
ATOM 1554 C C . TYR A 1 184 ? 7.738 8.966 -15.415 1.00 87.38 184 TYR A C 1
ATOM 1556 O O . TYR A 1 184 ? 7.084 8.668 -16.411 1.00 87.38 184 TYR A O 1
ATOM 1564 N N . LEU A 1 185 ? 7.551 8.340 -14.245 1.00 87.69 185 LEU A N 1
ATOM 1565 C CA . LEU A 1 185 ? 6.528 7.303 -14.036 1.00 87.69 185 LEU A CA 1
ATOM 1566 C C . LEU A 1 185 ? 5.105 7.813 -14.315 1.00 87.69 185 LEU A C 1
ATOM 1568 O O . LEU A 1 185 ? 4.290 7.083 -14.886 1.00 87.69 185 LEU A O 1
ATOM 1572 N N . ILE A 1 186 ? 4.823 9.057 -13.924 1.00 89.94 186 ILE A N 1
ATOM 1573 C CA . ILE A 1 186 ? 3.555 9.741 -14.199 1.00 89.94 186 ILE A CA 1
ATOM 1574 C C . ILE A 1 186 ? 3.395 9.981 -15.706 1.00 89.94 186 ILE A C 1
ATOM 1576 O O . ILE A 1 186 ? 2.364 9.617 -16.275 1.00 89.94 186 ILE A O 1
ATOM 1580 N N . LYS A 1 187 ? 4.430 10.520 -16.369 1.00 89.19 187 LYS A N 1
ATOM 1581 C CA . LYS A 1 187 ? 4.459 10.790 -17.818 1.00 89.19 187 LYS A CA 1
ATOM 1582 C C . LYS A 1 187 ? 4.110 9.542 -18.632 1.00 89.19 187 LYS A C 1
ATOM 1584 O O . LYS A 1 187 ? 3.281 9.620 -19.532 1.00 89.19 187 LYS A O 1
ATOM 1589 N N . ILE A 1 188 ? 4.690 8.393 -18.283 1.00 87.69 188 ILE A N 1
ATOM 1590 C CA . ILE A 1 188 ? 4.461 7.114 -18.981 1.00 87.69 188 ILE A CA 1
ATOM 1591 C C . ILE A 1 188 ? 3.222 6.348 -18.478 1.00 87.69 188 ILE A C 1
ATOM 1593 O O . ILE A 1 188 ? 3.025 5.190 -18.843 1.00 87.69 188 ILE A O 1
ATOM 1597 N N . LYS A 1 189 ? 2.395 6.966 -17.621 1.00 90.06 189 LYS A N 1
ATOM 1598 C CA . LYS A 1 189 ? 1.141 6.408 -17.082 1.00 90.06 189 LYS A CA 1
ATOM 1599 C C . LYS A 1 189 ? 1.303 5.032 -16.430 1.00 90.06 189 LYS A C 1
ATOM 1601 O O . LYS A 1 189 ? 0.445 4.159 -16.564 1.00 90.06 189 LYS A O 1
ATOM 1606 N N . ALA A 1 190 ? 2.362 4.837 -15.650 1.00 91.44 190 ALA A N 1
ATOM 1607 C CA . ALA A 1 190 ? 2.635 3.585 -14.939 1.00 91.44 190 ALA A CA 1
ATOM 1608 C C . ALA A 1 190 ? 1.707 3.333 -13.723 1.00 91.44 190 ALA A C 1
ATOM 1610 O O . ALA A 1 190 ? 2.085 2.661 -12.763 1.00 91.44 190 ALA A O 1
ATOM 1611 N N . TYR A 1 191 ? 0.482 3.864 -13.748 1.00 91.50 191 TYR A N 1
ATOM 1612 C CA . TYR A 1 191 ? -0.479 3.808 -12.646 1.00 91.50 191 TYR A CA 1
ATOM 1613 C C . TYR A 1 191 ? -0.954 2.389 -12.323 1.00 91.50 191 TYR A C 1
ATOM 1615 O O . TYR A 1 191 ? -1.368 2.137 -11.198 1.00 91.50 191 TYR A O 1
ATOM 1623 N N . GLY A 1 192 ? -0.803 1.433 -13.246 1.00 91.88 192 GLY A N 1
ATOM 1624 C CA . GLY A 1 192 ? -1.067 0.013 -12.984 1.00 91.88 192 GLY A CA 1
ATOM 1625 C C . GLY A 1 192 ? -0.299 -0.555 -11.781 1.00 91.88 192 GLY A C 1
ATOM 1626 O O . GLY A 1 192 ? -0.805 -1.446 -11.109 1.00 91.88 192 GLY A O 1
ATOM 1627 N N . PHE A 1 193 ? 0.860 0.012 -11.424 1.00 92.31 193 PHE A N 1
ATOM 1628 C CA . PHE A 1 193 ? 1.640 -0.397 -10.246 1.00 92.31 193 PHE A CA 1
ATOM 1629 C C . PHE A 1 193 ? 1.230 0.300 -8.944 1.00 92.31 193 PHE A C 1
ATOM 1631 O O . PHE A 1 193 ? 1.709 -0.090 -7.878 1.00 92.31 193 PHE A O 1
ATOM 1638 N N . ALA A 1 194 ? 0.397 1.340 -9.012 1.00 91.50 194 ALA A N 1
ATOM 1639 C CA . ALA A 1 194 ? -0.025 2.096 -7.845 1.00 91.50 194 ALA A CA 1
ATOM 1640 C C . ALA A 1 194 ? -1.263 1.454 -7.203 1.00 91.50 194 ALA A C 1
ATOM 1642 O O . ALA A 1 194 ? -2.275 1.209 -7.867 1.00 91.50 194 ALA A O 1
ATOM 1643 N N . LYS A 1 195 ? -1.203 1.216 -5.888 1.00 89.31 195 LYS A N 1
ATOM 1644 C CA . LYS A 1 195 ? -2.284 0.576 -5.129 1.00 89.31 195 LYS A CA 1
ATOM 1645 C C . LYS A 1 195 ? -3.593 1.359 -5.256 1.00 89.31 195 LYS A C 1
ATOM 1647 O O . LYS A 1 195 ? -4.634 0.741 -5.432 1.00 89.31 195 LYS A O 1
ATOM 1652 N N . TYR A 1 196 ? -3.568 2.694 -5.197 1.00 87.12 196 TYR A N 1
ATOM 1653 C CA . TYR A 1 196 ? -4.796 3.498 -5.285 1.00 87.12 196 TYR A CA 1
ATOM 1654 C C . TYR A 1 196 ? -5.510 3.332 -6.638 1.00 87.12 196 TYR A C 1
ATOM 1656 O O . TYR A 1 196 ? -6.729 3.180 -6.673 1.00 87.12 196 TYR A O 1
ATOM 1664 N N . HIS A 1 197 ? -4.758 3.289 -7.743 1.00 90.25 197 HIS A N 1
ATOM 1665 C CA . HIS A 1 197 ? -5.315 3.078 -9.077 1.00 90.25 197 HIS A CA 1
ATOM 1666 C C . HIS A 1 197 ? -5.919 1.678 -9.193 1.00 90.25 197 HIS A C 1
ATOM 1668 O O . HIS A 1 197 ? -7.050 1.532 -9.648 1.00 90.25 197 HIS A O 1
ATOM 1674 N N . GLN A 1 198 ? -5.200 0.649 -8.729 1.00 91.44 198 GLN A N 1
ATOM 1675 C CA . GLN A 1 198 ? -5.731 -0.715 -8.696 1.00 91.44 198 GLN A CA 1
ATOM 1676 C C . GLN A 1 198 ? -7.012 -0.811 -7.865 1.00 91.44 198 GLN A C 1
ATOM 1678 O O . GLN A 1 198 ? -7.952 -1.465 -8.301 1.00 91.44 198 GLN A O 1
ATOM 1683 N N . LYS A 1 199 ? -7.082 -0.129 -6.713 1.00 89.25 199 LYS A N 1
ATOM 1684 C CA . LYS A 1 199 ? -8.275 -0.125 -5.856 1.00 89.25 199 LYS A CA 1
ATOM 1685 C C . LYS A 1 199 ? -9.499 0.453 -6.558 1.00 89.25 199 LYS A C 1
ATOM 1687 O O . LYS A 1 199 ? -10.560 -0.167 -6.544 1.00 89.25 199 LYS A O 1
ATOM 1692 N N . MET A 1 200 ? -9.331 1.606 -7.210 1.00 87.75 200 MET A N 1
ATOM 1693 C CA . MET A 1 200 ? -10.388 2.242 -8.003 1.00 87.75 200 MET A CA 1
ATOM 1694 C C . MET A 1 200 ? -10.804 1.362 -9.186 1.00 87.75 200 MET A C 1
ATOM 1696 O O . MET A 1 200 ? -11.989 1.179 -9.432 1.00 87.75 200 MET A O 1
ATOM 1700 N N . TYR A 1 201 ? -9.836 0.782 -9.899 1.00 89.19 201 TYR A N 1
ATOM 1701 C CA . TYR A 1 201 ? -10.098 -0.055 -11.069 1.00 89.19 201 TYR A CA 1
ATOM 1702 C C . TYR A 1 201 ? -10.795 -1.378 -10.713 1.00 89.19 201 TYR A C 1
ATOM 1704 O O . TYR A 1 201 ? -11.687 -1.824 -11.431 1.00 89.19 201 TYR A O 1
ATOM 1712 N N . LYS A 1 202 ? -10.405 -2.003 -9.596 1.00 88.38 202 LYS A N 1
ATOM 1713 C CA . LYS A 1 202 ? -10.924 -3.299 -9.131 1.00 88.38 202 LYS A CA 1
ATOM 1714 C C . LYS A 1 202 ? -12.128 -3.172 -8.186 1.00 88.38 202 LYS A C 1
ATOM 1716 O O . LYS A 1 202 ? -12.586 -4.188 -7.666 1.00 88.38 202 LYS A O 1
ATOM 1721 N N . ASN A 1 203 ? -12.640 -1.956 -7.961 1.00 81.88 203 ASN A N 1
ATOM 1722 C CA . ASN A 1 203 ? -13.743 -1.661 -7.036 1.00 81.88 203 ASN A CA 1
ATOM 1723 C C . ASN A 1 203 ? -13.559 -2.301 -5.644 1.00 81.88 203 ASN A C 1
ATOM 1725 O O . ASN A 1 203 ? -14.503 -2.829 -5.058 1.00 81.88 203 ASN A O 1
ATOM 1729 N N . THR A 1 204 ? -12.332 -2.311 -5.124 1.00 80.62 204 THR A N 1
ATOM 1730 C CA . THR A 1 204 ? -12.080 -2.699 -3.724 1.00 80.62 204 THR A CA 1
ATOM 1731 C C . THR A 1 204 ? -12.487 -1.565 -2.789 1.00 80.62 204 THR A C 1
ATOM 1733 O O . THR A 1 204 ? -12.678 -0.446 -3.256 1.00 80.62 204 THR A O 1
ATOM 1736 N N . ASP A 1 205 ? -12.538 -1.811 -1.478 1.00 68.06 205 ASP A N 1
ATOM 1737 C CA . ASP A 1 205 ? -12.876 -0.781 -0.492 1.00 68.06 205 ASP A CA 1
ATOM 1738 C C . ASP A 1 205 ? -11.851 0.377 -0.471 1.00 68.06 205 ASP A C 1
ATOM 1740 O O . ASP A 1 205 ? -10.814 0.345 0.197 1.00 68.06 205 ASP A O 1
ATOM 1744 N N . TYR A 1 206 ? -12.138 1.399 -1.280 1.00 63.41 206 TYR A N 1
ATOM 1745 C CA . TYR A 1 206 ? -11.427 2.673 -1.334 1.00 63.41 206 TYR A CA 1
ATOM 1746 C C . TYR A 1 206 ? -12.027 3.704 -0.367 1.00 63.41 206 TYR A C 1
ATOM 1748 O O . TYR A 1 206 ? -11.520 4.823 -0.296 1.00 63.41 206 TYR A O 1
ATOM 1756 N N . ILE A 1 207 ? -13.113 3.344 0.328 1.00 68.75 207 ILE A N 1
ATOM 1757 C CA . ILE A 1 207 ? -13.911 4.226 1.180 1.00 68.75 207 ILE A CA 1
ATOM 1758 C C . ILE A 1 207 ? -13.498 4.056 2.647 1.00 68.75 207 ILE A C 1
ATOM 1760 O O . ILE A 1 207 ? -13.484 5.059 3.351 1.00 68.75 207 ILE A O 1
ATOM 1764 N N . PHE A 1 208 ? -13.131 2.849 3.091 1.00 85.31 208 PHE A N 1
ATOM 1765 C CA . PHE A 1 208 ? -12.686 2.508 4.449 1.00 85.31 208 PHE A CA 1
ATOM 1766 C C . PHE A 1 208 ? -13.544 3.142 5.558 1.00 85.31 208 PHE A C 1
ATOM 1768 O O . PHE A 1 208 ? -14.642 2.671 5.838 1.00 85.31 208 PHE A O 1
ATOM 1775 N N . LEU A 1 209 ? -13.080 4.212 6.207 1.00 85.69 209 LEU A N 1
ATOM 1776 C CA . LEU A 1 209 ? -13.788 4.894 7.296 1.00 85.69 209 LEU A CA 1
ATOM 1777 C C . LEU A 1 209 ? -14.321 6.269 6.871 1.00 85.69 209 LEU A C 1
ATOM 1779 O O . LEU A 1 209 ? -14.837 7.015 7.705 1.00 85.69 209 LEU A O 1
ATOM 1783 N N . SER A 1 210 ? -14.239 6.614 5.586 1.00 80.56 210 SER A N 1
ATOM 1784 C CA . SER A 1 210 ? -14.491 7.968 5.105 1.00 80.56 210 SER A CA 1
ATOM 1785 C C . SER A 1 210 ? -15.934 8.407 5.312 1.00 80.56 210 SER A C 1
ATOM 1787 O O . SER A 1 210 ? -16.159 9.570 5.625 1.00 80.56 210 SER A O 1
ATOM 1789 N N . GLU A 1 211 ? -16.923 7.513 5.226 1.00 80.81 211 GLU A N 1
ATOM 1790 C CA . GLU A 1 211 ? -18.318 7.848 5.550 1.00 80.81 211 GLU A CA 1
ATOM 1791 C C . GLU A 1 211 ? -18.472 8.275 7.016 1.00 80.81 211 GLU A C 1
ATOM 1793 O O . GLU A 1 211 ? -19.086 9.305 7.310 1.00 80.81 211 GLU A O 1
ATOM 1798 N N . ILE A 1 212 ? -17.849 7.522 7.928 1.00 81.69 212 ILE A N 1
ATOM 1799 C CA . ILE A 1 212 ? -17.858 7.790 9.372 1.00 81.69 212 ILE A CA 1
ATOM 1800 C C . ILE A 1 212 ? -17.132 9.112 9.653 1.00 81.69 212 ILE A C 1
ATOM 1802 O O . ILE A 1 212 ? -17.646 9.987 10.347 1.00 81.69 212 ILE A O 1
ATOM 1806 N N . ILE A 1 213 ? -15.963 9.302 9.047 1.00 79.62 213 ILE A N 1
ATOM 1807 C CA . ILE A 1 213 ? -15.153 10.513 9.197 1.00 79.62 213 ILE A CA 1
ATOM 1808 C C . ILE A 1 213 ? -15.851 11.744 8.602 1.00 79.62 213 ILE A C 1
ATOM 1810 O O . ILE A 1 213 ? -15.819 12.825 9.188 1.00 79.62 213 ILE A O 1
ATOM 1814 N N . ASN A 1 214 ? -16.521 11.612 7.459 1.00 80.56 214 ASN A N 1
ATOM 1815 C CA . ASN A 1 214 ? -17.241 12.717 6.827 1.00 80.56 214 ASN A CA 1
ATOM 1816 C C . ASN A 1 214 ? -18.412 13.191 7.688 1.00 80.56 214 ASN A C 1
ATOM 1818 O O . ASN A 1 214 ? -18.640 14.402 7.794 1.00 80.56 214 ASN A O 1
ATOM 1822 N N . HIS A 1 215 ? -19.118 12.260 8.336 1.00 79.81 215 HIS A N 1
ATOM 1823 C CA . HIS A 1 215 ? -20.131 12.595 9.332 1.00 79.81 215 HIS A CA 1
ATOM 1824 C C . HIS A 1 215 ? -19.524 13.442 10.459 1.00 79.81 215 HIS A C 1
ATOM 1826 O O . HIS A 1 215 ? -20.014 14.529 10.763 1.00 79.81 215 HIS A O 1
ATOM 1832 N N . PHE A 1 216 ? -18.372 13.026 10.979 1.00 78.31 216 PHE A N 1
ATOM 1833 C CA . PHE A 1 216 ? -17.652 13.746 12.025 1.00 78.31 216 PHE A CA 1
ATOM 1834 C C . PHE A 1 216 ? -17.168 15.129 11.609 1.00 78.31 216 PHE A C 1
ATOM 1836 O O . PHE A 1 216 ? -17.337 16.091 12.362 1.00 78.31 216 PHE A O 1
ATOM 1843 N N . TYR A 1 217 ? -16.619 15.283 10.408 1.00 79.50 217 TYR A N 1
ATOM 1844 C CA . TYR A 1 217 ? -16.232 16.599 9.904 1.00 79.50 217 TYR A CA 1
ATOM 1845 C C . TYR A 1 217 ? -17.426 17.533 9.721 1.00 79.50 217 TYR A C 1
ATOM 1847 O O . TYR A 1 217 ? -17.299 18.752 9.864 1.00 79.50 217 TYR A O 1
ATOM 1855 N N . TYR A 1 218 ? -18.596 16.995 9.384 1.00 81.31 218 TYR A N 1
ATOM 1856 C CA . TYR A 1 218 ? -19.819 17.783 9.332 1.00 81.31 218 TYR A CA 1
ATOM 1857 C C . TYR A 1 218 ? -20.243 18.244 10.734 1.00 81.31 218 TYR A C 1
ATOM 1859 O O . TYR A 1 218 ? -20.441 19.446 10.931 1.00 81.31 218 TYR A O 1
ATOM 1867 N N . THR A 1 219 ? -20.278 17.338 11.716 1.00 78.44 219 THR A N 1
ATOM 1868 C CA . THR A 1 219 ? -20.578 17.665 13.121 1.00 78.44 219 THR A CA 1
ATOM 1869 C C . THR A 1 219 ? -19.580 18.687 13.688 1.00 78.44 219 THR A C 1
ATOM 1871 O O . THR A 1 219 ? -19.970 19.660 14.330 1.00 78.44 219 THR A O 1
ATOM 1874 N N . GLU A 1 220 ? -18.285 18.539 13.393 1.00 79.94 220 GLU A N 1
ATOM 1875 C CA . GLU A 1 220 ? -17.228 19.436 13.884 1.00 79.94 220 GLU A CA 1
ATOM 1876 C C . GLU A 1 220 ? -17.368 20.862 13.341 1.00 79.94 220 GLU A C 1
ATOM 1878 O O . GLU A 1 220 ? -17.235 21.833 14.089 1.00 79.94 220 GLU A O 1
ATOM 1883 N N . ARG A 1 221 ? -17.702 21.001 12.050 1.00 83.31 221 ARG A N 1
ATOM 1884 C CA . ARG A 1 221 ? -17.960 22.307 11.429 1.00 83.31 221 ARG A CA 1
ATOM 1885 C C . ARG A 1 221 ? -19.163 23.010 12.046 1.00 83.31 221 ARG A C 1
ATOM 1887 O O . ARG A 1 221 ? -19.099 24.219 12.254 1.00 83.31 221 ARG A O 1
ATOM 1894 N N . GLN A 1 222 ? -20.226 22.273 12.365 1.00 83.50 222 GLN A N 1
ATOM 1895 C CA . GLN A 1 222 ? -21.382 22.850 13.050 1.00 83.50 222 GLN A CA 1
ATOM 1896 C C . GLN A 1 222 ? -21.017 23.346 14.447 1.00 83.50 222 GLN A C 1
ATOM 1898 O O . GLN A 1 222 ? -21.313 24.492 14.778 1.00 83.50 222 GLN A O 1
ATOM 1903 N N . VAL A 1 223 ? -20.322 22.524 15.242 1.00 82.19 223 VAL A N 1
ATOM 1904 C CA . VAL A 1 223 ? -19.875 22.905 16.592 1.00 82.19 223 VAL A CA 1
ATOM 1905 C C . VAL A 1 223 ? -18.997 24.152 16.546 1.00 82.19 223 VAL A C 1
ATOM 1907 O O . VAL A 1 223 ? -19.199 25.064 17.347 1.00 82.19 223 VAL A O 1
ATOM 1910 N N . LYS A 1 224 ? -18.062 24.225 15.593 1.00 85.38 224 LYS A N 1
ATOM 1911 C CA . LYS A 1 224 ? -17.235 25.415 15.389 1.00 85.38 224 LYS A CA 1
ATOM 1912 C C . LYS A 1 224 ? -18.083 26.643 15.046 1.00 85.38 224 LYS A C 1
ATOM 1914 O O . LYS A 1 224 ? -17.964 27.650 15.731 1.00 85.38 224 LYS A O 1
ATOM 1919 N N . SER A 1 225 ? -18.967 26.541 14.050 1.00 86.44 225 SER A N 1
ATOM 1920 C CA . SER A 1 225 ? -19.838 27.648 13.622 1.00 86.44 225 SER A CA 1
ATOM 1921 C C . SER A 1 225 ? -20.681 28.191 14.777 1.00 86.44 225 SER A C 1
ATOM 1923 O O . SER A 1 225 ? -20.722 29.395 15.002 1.00 86.44 225 SER A O 1
ATOM 1925 N N . LEU A 1 226 ? -21.308 27.304 15.554 1.00 84.38 226 LEU A N 1
ATOM 1926 C CA . LEU A 1 226 ? -22.075 27.681 16.743 1.00 84.38 226 LEU A CA 1
ATOM 1927 C C . LEU A 1 226 ? -21.197 28.346 17.807 1.00 84.38 226 LEU A C 1
ATOM 1929 O O . LEU A 1 226 ? -21.618 29.328 18.412 1.00 84.38 226 LEU A O 1
ATOM 1933 N N . GLY A 1 227 ? -19.985 27.832 18.032 1.00 84.44 227 GLY A N 1
ATOM 1934 C CA . GLY A 1 227 ? -19.021 28.422 18.961 1.00 84.44 227 GLY A CA 1
ATOM 1935 C C . GLY A 1 227 ? -18.593 29.833 18.552 1.00 84.44 227 GLY A C 1
ATOM 1936 O O . GLY A 1 227 ? -18.597 30.735 19.386 1.00 84.44 227 GLY A O 1
ATOM 1937 N N . ASP A 1 228 ? -18.286 30.038 17.272 1.00 85.94 228 ASP A N 1
ATOM 1938 C CA . ASP A 1 228 ? -17.914 31.343 16.719 1.00 85.94 228 ASP A CA 1
ATOM 1939 C C . ASP A 1 228 ? -19.083 32.339 16.827 1.00 85.94 228 ASP A C 1
ATOM 1941 O O . ASP A 1 228 ? -18.896 33.483 17.245 1.00 85.94 228 ASP A O 1
ATOM 1945 N N . GLU A 1 229 ? -20.311 31.892 16.543 1.00 83.81 229 GLU A N 1
ATOM 1946 C CA . GLU A 1 229 ? -21.514 32.701 16.744 1.00 83.81 229 GLU A CA 1
ATOM 1947 C C . GLU A 1 229 ? -21.703 33.086 18.215 1.00 83.81 229 GLU A C 1
ATOM 1949 O O . GLU A 1 229 ? -21.925 34.259 18.509 1.00 83.81 229 GLU A O 1
ATOM 1954 N N . ILE A 1 230 ? -21.584 32.132 19.145 1.00 83.25 230 ILE A N 1
ATOM 1955 C CA . ILE A 1 230 ? -21.660 32.374 20.595 1.00 83.25 230 ILE A CA 1
ATOM 1956 C C . ILE A 1 230 ? -20.629 33.425 21.025 1.00 83.25 230 ILE A C 1
ATOM 1958 O O . ILE A 1 230 ? -20.988 34.376 21.722 1.00 83.25 230 ILE A O 1
ATOM 1962 N N . ASN A 1 231 ? -19.378 33.291 20.579 1.00 83.94 231 ASN A N 1
ATOM 1963 C CA . ASN A 1 231 ? -18.310 34.240 20.893 1.00 83.94 231 ASN A CA 1
ATOM 1964 C C . ASN A 1 231 ? -18.628 35.646 20.361 1.00 83.94 231 ASN A C 1
ATOM 1966 O O . ASN A 1 231 ? -18.472 36.622 21.089 1.00 83.94 231 ASN A O 1
ATOM 1970 N N . SER A 1 232 ? -19.195 35.756 19.154 1.00 82.31 232 SER A N 1
ATOM 1971 C CA . SER A 1 232 ? -19.595 37.055 18.592 1.00 82.31 232 SER A CA 1
ATOM 1972 C C . SER A 1 232 ? -20.669 37.785 19.417 1.00 82.31 232 SER A C 1
ATOM 1974 O O . SER A 1 232 ? -20.677 39.016 19.464 1.00 82.31 232 SER A O 1
ATOM 1976 N N . TYR A 1 233 ? -21.556 37.051 20.105 1.00 75.94 233 TYR A N 1
ATOM 1977 C CA . TYR A 1 233 ? -22.522 37.652 21.034 1.00 75.94 233 TYR A CA 1
ATOM 1978 C C . TYR A 1 233 ? -21.852 38.154 22.315 1.00 75.94 233 TYR A C 1
ATOM 1980 O O . TYR A 1 233 ? -22.247 39.197 22.837 1.00 75.94 233 TYR A O 1
ATOM 1988 N N . LEU A 1 234 ? -20.851 37.428 22.826 1.00 74.69 234 LEU A N 1
ATOM 1989 C CA . LEU A 1 234 ? -20.096 37.831 24.016 1.00 74.69 234 LEU A CA 1
ATOM 1990 C C . LEU A 1 234 ? -19.274 39.100 23.761 1.00 74.69 234 LEU A C 1
ATOM 1992 O O . LEU A 1 234 ? -19.180 39.954 24.643 1.00 74.69 234 LEU A O 1
ATOM 1996 N N . ASP A 1 235 ? -18.762 39.260 22.543 1.00 79.81 235 ASP A N 1
ATOM 1997 C CA . ASP A 1 235 ? -17.966 40.419 22.135 1.00 79.81 235 ASP A CA 1
ATOM 1998 C C . ASP A 1 235 ? -18.801 41.700 21.928 1.00 79.81 235 ASP A C 1
ATOM 2000 O O . ASP A 1 235 ? -18.237 42.779 21.733 1.00 79.81 235 ASP A O 1
ATOM 2004 N N . ASN A 1 236 ? -20.141 41.626 21.992 1.00 71.25 236 ASN A N 1
ATOM 2005 C CA . ASN A 1 236 ? -21.034 42.759 21.730 1.00 71.25 236 ASN A CA 1
ATOM 2006 C C . ASN A 1 236 ? -22.058 42.991 22.873 1.00 71.25 236 ASN A C 1
ATOM 2008 O O . ASN A 1 236 ? -23.226 42.595 22.784 1.00 71.25 236 ASN A O 1
ATOM 2012 N N . PRO A 1 237 ? -21.651 43.670 23.968 1.00 61.22 237 PRO A N 1
ATOM 2013 C CA . PRO A 1 237 ? -22.425 43.769 25.213 1.00 61.22 237 PRO A CA 1
ATOM 2014 C C . PRO A 1 237 ? -23.803 44.429 25.074 1.00 61.22 237 PRO A C 1
ATOM 2016 O O . PRO A 1 237 ? -24.691 44.178 25.889 1.00 61.22 237 PRO A O 1
ATOM 2019 N N . SER A 1 238 ? -24.006 45.260 24.050 1.00 66.62 238 SER A N 1
ATOM 2020 C CA . SER A 1 238 ? -25.261 45.973 23.782 1.00 66.62 238 SER A CA 1
ATOM 2021 C C . SER A 1 238 ? -26.419 45.048 23.378 1.00 66.62 238 SER A C 1
ATOM 2023 O O . SER A 1 238 ? -27.573 45.395 23.616 1.00 66.62 238 SER A O 1
ATOM 2025 N N . LEU A 1 239 ? -26.133 43.855 22.843 1.00 58.53 239 LEU A N 1
ATOM 2026 C CA . LEU A 1 239 ? -27.134 42.832 22.499 1.00 58.53 239 LEU A CA 1
ATOM 2027 C C . LEU A 1 239 ? -27.584 41.996 23.716 1.00 58.53 239 LEU A C 1
ATOM 2029 O O . LEU A 1 239 ? -28.646 41.382 23.684 1.00 58.53 239 LEU A O 1
ATOM 2033 N N . SER A 1 240 ? -26.815 41.992 24.814 1.00 56.53 240 SER A N 1
ATOM 2034 C CA . SER A 1 240 ? -27.032 41.124 25.992 1.00 56.53 240 SER A CA 1
ATOM 2035 C C . SER A 1 240 ? -28.195 41.538 26.917 1.00 56.53 240 SER A C 1
ATOM 2037 O O . SER A 1 240 ? -28.534 40.819 27.869 1.00 56.53 240 SER A O 1
ATOM 2039 N N . VAL A 1 241 ? -28.797 42.705 26.663 1.00 56.75 241 VAL A N 1
ATOM 2040 C CA . VAL A 1 241 ? -29.822 43.331 27.520 1.00 56.75 241 VAL A CA 1
ATOM 2041 C C . VAL A 1 241 ? -31.251 43.008 27.054 1.00 56.75 241 VAL A C 1
ATOM 2043 O O . VAL A 1 241 ? -32.184 43.093 27.850 1.00 56.75 241 VAL A O 1
ATOM 2046 N N . ASP A 1 242 ? -31.439 42.571 25.807 1.00 70.44 242 ASP A N 1
ATOM 2047 C CA . ASP A 1 242 ? -32.752 42.183 25.280 1.00 70.44 242 ASP A CA 1
ATOM 2048 C C . ASP A 1 242 ? -33.118 40.742 25.688 1.00 70.44 242 ASP A C 1
ATOM 2050 O O . ASP A 1 242 ? -32.333 39.799 25.534 1.00 70.44 242 ASP A O 1
ATOM 2054 N N . VAL A 1 243 ? -34.343 40.556 26.180 1.00 66.75 243 VAL A N 1
ATOM 2055 C CA . VAL A 1 243 ? -34.901 39.247 26.556 1.00 66.75 243 VAL A CA 1
ATOM 2056 C C . VAL A 1 243 ? -34.970 38.307 25.346 1.00 66.75 243 VAL A C 1
ATOM 2058 O O . VAL A 1 243 ? -34.716 37.109 25.491 1.00 66.75 243 VAL A O 1
ATOM 2061 N N . TYR A 1 244 ? -35.247 38.838 24.150 1.00 68.19 244 TYR A N 1
ATOM 2062 C CA . TYR A 1 244 ? -35.270 38.052 22.917 1.00 68.19 244 TYR A CA 1
ATOM 2063 C C . TYR A 1 244 ? -33.876 37.497 22.588 1.00 68.19 244 TYR A C 1
ATOM 2065 O O . TYR A 1 244 ? -33.724 36.290 22.377 1.00 68.19 244 TYR A O 1
ATOM 2073 N N . PHE A 1 245 ? -32.840 38.341 22.650 1.00 69.06 245 PHE A N 1
ATOM 2074 C CA . PHE A 1 245 ? -31.459 37.924 22.387 1.00 69.06 245 PHE A CA 1
ATOM 2075 C C . PHE A 1 245 ? -30.939 36.921 23.423 1.00 69.06 245 PHE A C 1
ATOM 2077 O O . PHE A 1 245 ? -30.275 35.959 23.039 1.00 69.06 245 PHE A O 1
ATOM 2084 N N . ARG A 1 246 ? -31.299 37.060 24.709 1.00 72.31 246 ARG A N 1
ATOM 2085 C CA . ARG A 1 246 ? -30.961 36.056 25.738 1.00 72.31 246 ARG A CA 1
ATOM 2086 C C . ARG A 1 246 ? -31.569 34.689 25.445 1.00 72.31 246 ARG A C 1
ATOM 2088 O O . ARG A 1 246 ? -30.865 33.691 25.517 1.00 72.31 246 ARG A O 1
ATOM 2095 N N . SER A 1 247 ? -32.843 34.641 25.052 1.00 77.94 247 SER A N 1
ATOM 2096 C CA . SER A 1 247 ? -33.509 33.370 24.737 1.00 77.94 247 SER A CA 1
ATOM 2097 C C . SER A 1 247 ? -32.857 32.642 23.553 1.00 77.94 247 SER A C 1
ATOM 2099 O O . SER A 1 247 ? -32.684 31.424 23.583 1.00 77.94 247 SER A O 1
ATOM 2101 N N . MET A 1 248 ? -32.427 33.400 22.540 1.00 76.62 248 MET A N 1
ATOM 2102 C CA . MET A 1 248 ? -31.727 32.881 21.367 1.00 76.62 248 MET A CA 1
ATOM 2103 C C . MET A 1 248 ? -30.300 32.426 21.708 1.00 76.62 248 MET A C 1
ATOM 2105 O O . MET A 1 248 ? -29.865 31.376 21.240 1.00 76.62 248 MET A O 1
ATOM 2109 N N . TYR A 1 249 ? -29.585 33.179 22.547 1.00 79.44 249 TYR A N 1
ATOM 2110 C CA . TYR A 1 249 ? -28.268 32.795 23.057 1.00 79.44 249 TYR A CA 1
ATOM 2111 C C . TYR A 1 249 ? -28.335 31.502 23.884 1.00 79.44 249 TYR A C 1
ATOM 2113 O O . TYR A 1 249 ? -27.568 30.573 23.635 1.00 79.44 249 TYR A O 1
ATOM 2121 N N . ASP A 1 250 ? -29.298 31.389 24.802 1.00 82.50 250 ASP A N 1
ATOM 2122 C CA . ASP A 1 250 ? -29.492 30.192 25.629 1.00 82.50 250 ASP A CA 1
ATOM 2123 C C . ASP A 1 250 ? -29.858 28.960 24.787 1.00 82.50 250 ASP A C 1
ATOM 2125 O O . ASP A 1 250 ? -29.406 27.848 25.077 1.00 82.50 250 ASP A O 1
ATOM 2129 N N . ALA A 1 251 ? -30.651 29.144 23.723 1.00 83.69 251 ALA A N 1
ATOM 2130 C CA . ALA A 1 251 ? -30.935 28.093 22.749 1.00 83.69 251 ALA A CA 1
ATOM 2131 C C . ALA A 1 251 ? -29.657 27.644 22.023 1.00 83.69 251 ALA A C 1
ATOM 2133 O O . ALA A 1 251 ? -29.361 26.454 22.004 1.00 83.69 251 ALA A O 1
ATOM 2134 N N . LYS A 1 252 ? -28.833 28.580 21.535 1.00 82.56 252 LYS A N 1
ATOM 2135 C CA . LYS A 1 252 ? -27.557 28.258 20.872 1.00 82.56 252 LYS A CA 1
ATOM 2136 C C . LYS A 1 252 ? -26.556 27.576 21.797 1.00 82.56 252 LYS A C 1
ATOM 2138 O O . LYS A 1 252 ? -25.898 26.632 21.379 1.00 82.56 252 LYS A O 1
ATOM 2143 N N . ILE A 1 253 ? -26.447 28.004 23.055 1.00 83.25 253 ILE A N 1
ATOM 2144 C CA . ILE A 1 253 ? -25.594 27.349 24.060 1.00 83.25 253 ILE A CA 1
ATOM 2145 C C . ILE A 1 253 ? -26.068 25.921 24.320 1.00 83.25 253 ILE A C 1
ATOM 2147 O O . ILE A 1 253 ? -25.250 25.007 24.452 1.00 83.25 253 ILE A O 1
ATOM 2151 N N . ARG A 1 254 ? -27.387 25.714 24.381 1.00 83.88 254 ARG A N 1
ATOM 2152 C CA . ARG A 1 254 ? -27.975 24.383 24.518 1.00 83.88 254 ARG A CA 1
ATOM 2153 C C . ARG A 1 254 ? -27.663 23.522 23.303 1.00 83.88 254 ARG A C 1
ATOM 2155 O O . ARG A 1 254 ? -27.176 22.416 23.497 1.00 83.88 254 ARG A O 1
ATOM 2162 N N . ASP A 1 255 ? -27.878 24.027 22.095 1.00 82.81 255 ASP A N 1
ATOM 2163 C CA . ASP A 1 255 ? -27.612 23.307 20.848 1.00 82.81 255 ASP A CA 1
ATOM 2164 C C . ASP A 1 255 ? -26.120 22.998 20.694 1.00 82.81 255 ASP A C 1
ATOM 2166 O O . ASP A 1 255 ? -25.758 21.861 20.411 1.00 82.81 255 ASP A O 1
ATOM 2170 N N . TYR A 1 256 ? -25.239 23.956 20.998 1.00 80.38 256 TYR A N 1
ATOM 2171 C CA . TYR A 1 256 ? -23.791 23.750 21.074 1.00 80.38 256 TYR A CA 1
ATOM 2172 C C . TYR A 1 256 ? -23.438 22.658 22.087 1.00 80.38 256 TYR A C 1
ATOM 2174 O O . TYR A 1 256 ? -22.658 21.758 21.789 1.00 80.38 256 TYR A O 1
ATOM 2182 N N . GLY A 1 257 ? -24.032 22.698 23.283 1.00 75.50 257 GLY A N 1
ATOM 2183 C CA . GLY A 1 257 ? -23.844 21.678 24.309 1.00 75.50 257 GLY A CA 1
ATOM 2184 C C . GLY A 1 257 ? -24.359 20.303 23.881 1.00 75.50 257 GLY A C 1
ATOM 2185 O O . GLY A 1 257 ? -23.706 19.306 24.173 1.00 75.50 257 GLY A O 1
ATOM 2186 N N . LEU A 1 258 ? -25.493 20.241 23.182 1.00 77.56 258 LEU A N 1
ATOM 2187 C CA . LEU A 1 258 ? -26.099 19.013 22.668 1.00 77.56 258 LEU A CA 1
ATOM 2188 C C . LEU A 1 258 ? -25.317 18.428 21.495 1.00 77.56 258 LEU A C 1
ATOM 2190 O O . LEU A 1 258 ? -25.174 17.219 21.462 1.00 77.56 258 LEU A O 1
ATOM 2194 N N . LEU A 1 259 ? -24.786 19.245 20.585 1.00 74.56 259 LEU A N 1
ATOM 2195 C CA . LEU A 1 259 ? -23.918 18.822 19.479 1.00 74.56 259 LEU A CA 1
ATOM 2196 C C . LEU A 1 259 ? -22.535 18.407 19.983 1.00 74.56 259 LEU A C 1
ATOM 2198 O O . LEU A 1 259 ? -22.001 17.381 19.587 1.00 74.56 259 LEU A O 1
ATOM 2202 N N . LYS A 1 260 ? -21.961 19.149 20.933 1.00 71.38 260 LYS A N 1
ATOM 2203 C CA . LYS A 1 260 ? -20.684 18.783 21.561 1.00 71.38 260 LYS A CA 1
ATOM 2204 C C . LYS A 1 260 ? -20.788 17.504 22.395 1.00 71.38 260 LYS A C 1
ATOM 2206 O O . LYS A 1 260 ? -19.792 16.813 22.585 1.00 71.38 260 LYS A O 1
ATOM 2211 N N . ARG A 1 261 ? -21.982 17.213 22.919 1.00 67.19 261 ARG A N 1
ATOM 2212 C CA . ARG A 1 261 ? -22.313 15.973 23.633 1.00 67.19 261 ARG A CA 1
ATOM 2213 C C . ARG A 1 261 ? -23.062 14.971 22.764 1.00 67.19 261 ARG A C 1
ATOM 2215 O O . ARG A 1 261 ? -23.479 13.953 23.317 1.00 67.19 261 ARG A O 1
ATOM 2222 N N . SER A 1 262 ? -23.307 15.257 21.479 1.00 59.12 262 SER A N 1
ATOM 2223 C CA . SER A 1 262 ? -24.130 14.376 20.656 1.00 59.12 262 SER A CA 1
ATOM 2224 C C . SER A 1 262 ? -23.404 13.053 20.648 1.00 59.12 262 SER A C 1
ATOM 2226 O O . SER A 1 262 ? -22.227 13.008 20.297 1.00 59.12 262 SER A O 1
ATOM 2228 N N . PHE A 1 263 ? -24.086 12.042 21.175 1.00 52.69 263 PHE A N 1
ATOM 2229 C CA . PHE A 1 263 ? -23.579 10.719 21.509 1.00 52.69 263 PHE A CA 1
ATOM 2230 C C . PHE A 1 263 ? -23.209 9.963 20.220 1.00 52.69 263 PHE A C 1
ATOM 2232 O O . PHE A 1 263 ? -23.822 8.966 19.857 1.00 52.69 263 PHE A O 1
ATOM 2239 N N . GLU A 1 264 ? -22.209 10.443 19.491 1.00 58.00 264 GLU A N 1
ATOM 2240 C CA . GLU A 1 264 ? -21.401 9.603 18.626 1.00 58.00 264 GLU A CA 1
ATOM 2241 C C . GLU A 1 264 ? -20.614 8.736 19.614 1.00 58.00 264 GLU A C 1
ATOM 2243 O O . GLU A 1 264 ? -19.692 9.218 20.272 1.00 58.00 264 GLU A O 1
ATOM 2248 N N . GLY A 1 265 ? -21.073 7.504 19.865 1.00 67.19 265 GLY A N 1
ATOM 2249 C CA . GLY A 1 265 ? -20.368 6.584 20.758 1.00 67.19 265 GLY A CA 1
ATOM 2250 C C . GLY A 1 265 ? -18.880 6.559 20.405 1.00 67.19 265 GLY A C 1
ATOM 2251 O O . GLY A 1 265 ? -18.532 6.573 19.226 1.00 67.19 265 GLY A O 1
ATOM 2252 N N . VAL A 1 266 ? -18.003 6.575 21.413 1.00 78.88 266 VAL A N 1
ATOM 2253 C CA . VAL A 1 266 ? -16.557 6.556 21.163 1.00 78.88 266 VAL A CA 1
ATOM 2254 C C . VAL A 1 266 ? -16.221 5.271 20.412 1.00 78.88 266 VAL A C 1
ATOM 2256 O O . VAL A 1 266 ? -16.442 4.165 20.913 1.00 78.88 266 VAL A O 1
ATOM 2259 N N . TYR A 1 267 ? -15.691 5.421 19.203 1.00 87.06 267 TYR A N 1
ATOM 2260 C CA . TYR A 1 267 ? -15.233 4.309 18.391 1.00 87.06 267 TYR A CA 1
ATOM 2261 C C . TYR A 1 267 ? -13.999 3.700 19.046 1.00 87.06 267 TYR A C 1
ATOM 2263 O O . TYR A 1 267 ? -13.109 4.402 19.517 1.00 87.06 267 TYR A O 1
ATOM 2271 N N . ASN A 1 268 ? -13.945 2.375 19.094 1.00 89.81 268 ASN A N 1
ATOM 2272 C CA . ASN A 1 268 ? -12.821 1.655 19.673 1.00 89.81 268 ASN A CA 1
ATOM 2273 C C . ASN A 1 268 ? -12.139 0.854 18.570 1.00 89.81 268 ASN A C 1
ATOM 2275 O O . ASN A 1 268 ? -12.600 -0.225 18.199 1.00 89.81 268 ASN A O 1
ATOM 2279 N N . ILE A 1 269 ? -11.034 1.381 18.049 1.00 92.25 269 ILE A N 1
ATOM 2280 C CA . ILE A 1 269 ? -10.256 0.726 17.000 1.00 92.25 269 ILE A CA 1
ATOM 2281 C C . ILE A 1 269 ? -9.163 -0.118 17.650 1.00 92.25 269 ILE A C 1
ATOM 2283 O O . ILE A 1 269 ? -8.352 0.361 18.445 1.00 92.25 269 ILE A O 1
ATOM 2287 N N . LYS A 1 270 ? -9.136 -1.402 17.298 1.00 92.31 270 LYS A N 1
ATOM 2288 C CA . LYS A 1 270 ? -8.140 -2.362 17.773 1.00 92.31 270 LYS A CA 1
ATOM 2289 C C . LYS A 1 270 ? -7.293 -2.805 16.595 1.00 92.31 270 LYS A C 1
ATOM 2291 O O . LYS A 1 270 ? -7.816 -3.358 15.634 1.00 92.31 270 LYS A O 1
ATOM 2296 N N . ILE A 1 271 ? -5.992 -2.561 16.680 1.00 92.56 271 ILE A N 1
ATOM 2297 C CA . ILE A 1 271 ? -5.033 -2.952 15.650 1.00 92.56 271 ILE A CA 1
ATOM 2298 C C . ILE A 1 271 ? -4.257 -4.155 16.162 1.00 92.56 271 ILE A C 1
ATOM 2300 O O . ILE A 1 271 ? -3.554 -4.067 17.170 1.00 92.56 271 ILE A O 1
ATOM 2304 N N . TRP A 1 272 ? -4.376 -5.270 15.448 1.00 88.69 272 TRP A N 1
ATOM 2305 C CA . TRP A 1 272 ? -3.674 -6.506 15.757 1.00 88.69 272 TRP A CA 1
ATOM 2306 C C . TRP A 1 272 ? -2.938 -7.010 14.520 1.00 88.69 272 TRP A C 1
ATOM 2308 O O . TRP A 1 272 ? -3.543 -7.321 13.497 1.00 88.69 272 TRP A O 1
ATOM 2318 N N . GLY A 1 273 ? -1.616 -7.085 14.620 1.00 83.00 273 GLY A N 1
ATOM 2319 C CA . GLY A 1 273 ? -0.749 -7.519 13.538 1.00 83.00 273 GLY A CA 1
ATOM 2320 C C . GLY A 1 273 ? 0.662 -6.992 13.741 1.00 83.00 273 GLY A C 1
ATOM 2321 O O . GLY A 1 273 ? 0.959 -6.348 14.743 1.00 83.00 273 GLY A O 1
ATOM 2322 N N . HIS A 1 274 ? 1.536 -7.293 12.790 1.00 68.62 274 HIS A N 1
ATOM 2323 C CA . HIS A 1 274 ? 2.949 -6.918 12.849 1.00 68.62 274 HIS A CA 1
ATOM 2324 C C . HIS A 1 274 ? 3.268 -5.641 12.062 1.00 68.62 274 HIS A C 1
ATOM 2326 O O . HIS A 1 274 ? 4.343 -5.081 12.245 1.00 68.62 274 HIS A O 1
ATOM 2332 N N . SER A 1 275 ? 2.349 -5.161 11.219 1.00 69.25 275 SER A N 1
ATOM 2333 C CA . SER A 1 275 ? 2.636 -4.084 10.273 1.00 69.25 275 SER A CA 1
ATOM 2334 C C . SER A 1 275 ? 1.647 -2.933 10.407 1.00 69.25 275 SER A C 1
ATOM 2336 O O . SER A 1 275 ? 0.489 -3.035 10.018 1.00 69.25 275 SER A O 1
ATOM 2338 N N . LEU A 1 276 ? 2.147 -1.819 10.933 1.00 82.81 276 LEU A N 1
ATOM 2339 C CA . LEU A 1 276 ? 1.687 -0.475 10.604 1.00 82.81 276 LEU A CA 1
ATOM 2340 C C . LEU A 1 276 ? 2.869 0.187 9.919 1.00 82.81 276 LEU A C 1
ATOM 2342 O O . LEU A 1 276 ? 3.847 0.489 10.591 1.00 82.81 276 LEU A O 1
ATOM 2346 N N . ASP A 1 277 ? 2.834 0.310 8.600 1.00 87.00 277 ASP A N 1
ATOM 2347 C CA . ASP A 1 277 ? 3.986 0.741 7.807 1.00 87.00 277 ASP A CA 1
ATOM 2348 C C . ASP A 1 277 ? 3.553 1.724 6.709 1.00 87.00 277 ASP A C 1
ATOM 2350 O O . ASP A 1 277 ? 2.363 1.898 6.437 1.00 87.00 277 ASP A O 1
ATOM 2354 N N . GLN A 1 278 ? 4.520 2.364 6.054 1.00 85.38 278 GLN A N 1
ATOM 2355 C CA . GLN A 1 278 ? 4.322 3.351 4.991 1.00 85.38 278 GLN A CA 1
ATOM 2356 C C . GLN A 1 278 ? 3.449 2.818 3.840 1.00 85.38 278 GLN A C 1
ATOM 2358 O O . GLN A 1 278 ? 2.740 3.565 3.167 1.00 85.38 278 GLN A O 1
ATOM 2363 N N . SER A 1 279 ? 3.478 1.503 3.623 1.00 83.12 279 SER A N 1
ATOM 2364 C CA . SER A 1 279 ? 2.638 0.777 2.664 1.00 83.12 279 SER A CA 1
ATOM 2365 C C . SER A 1 279 ? 1.128 1.001 2.868 1.00 83.12 279 SER A C 1
ATOM 2367 O O . SER A 1 279 ? 0.359 0.880 1.906 1.00 83.12 279 SER A O 1
ATOM 2369 N N . ASP A 1 280 ? 0.728 1.331 4.098 1.00 85.75 280 ASP A N 1
ATOM 2370 C CA . ASP A 1 280 ? -0.653 1.454 4.574 1.00 85.75 280 ASP A CA 1
ATOM 2371 C C . ASP A 1 280 ? -0.933 2.850 5.163 1.00 85.75 280 ASP A C 1
ATOM 2373 O O . ASP A 1 280 ? -1.934 3.072 5.845 1.00 85.75 280 ASP A O 1
ATOM 2377 N N . GLU A 1 281 ? -0.059 3.813 4.853 1.00 88.44 281 GLU A N 1
ATOM 2378 C CA . GLU A 1 281 ? -0.077 5.197 5.335 1.00 88.44 281 GLU A CA 1
ATOM 2379 C C . GLU A 1 281 ? -1.457 5.861 5.251 1.00 88.44 281 GLU A C 1
ATOM 2381 O O . GLU A 1 281 ? -1.867 6.523 6.202 1.00 88.44 281 GLU A O 1
ATOM 2386 N N . ASN A 1 282 ? -2.187 5.684 4.147 1.00 86.75 282 ASN A N 1
ATOM 2387 C CA . ASN A 1 282 ? -3.492 6.326 3.965 1.00 86.75 282 ASN A CA 1
ATOM 2388 C C . ASN A 1 282 ? -4.519 5.838 4.994 1.00 86.75 282 ASN A C 1
ATOM 2390 O O . ASN A 1 282 ? -5.199 6.660 5.600 1.00 86.75 282 ASN A O 1
ATOM 2394 N N . TYR A 1 283 ? -4.566 4.531 5.266 1.00 88.38 283 TYR A N 1
ATOM 2395 C CA . TYR A 1 283 ? -5.455 3.961 6.282 1.00 88.38 283 TYR A CA 1
ATOM 2396 C C . TYR A 1 283 ? -5.075 4.423 7.688 1.00 88.38 283 TYR A C 1
ATOM 2398 O O . TYR A 1 283 ? -5.937 4.719 8.512 1.00 88.38 283 TYR A O 1
ATOM 2406 N N . ILE A 1 284 ? -3.771 4.530 7.954 1.00 91.75 284 ILE A N 1
ATOM 2407 C CA . ILE A 1 284 ? -3.254 5.032 9.228 1.00 91.75 284 ILE A CA 1
ATOM 2408 C C . ILE A 1 284 ? -3.661 6.498 9.409 1.00 91.75 284 ILE A C 1
ATOM 2410 O O . ILE A 1 284 ? -4.254 6.850 10.425 1.00 91.75 284 ILE A O 1
ATOM 2414 N N . LYS A 1 285 ? -3.415 7.360 8.419 1.00 90.75 285 LYS A N 1
ATOM 2415 C CA . LYS A 1 285 ? -3.839 8.768 8.464 1.00 90.75 285 LYS A CA 1
ATOM 2416 C C . LYS A 1 285 ? -5.341 8.904 8.671 1.00 90.75 285 LYS A C 1
ATOM 2418 O O . LYS A 1 285 ? -5.765 9.759 9.440 1.00 90.75 285 LYS A O 1
ATOM 2423 N N . GLU A 1 286 ? -6.124 8.043 8.036 1.00 89.38 286 GLU A N 1
ATOM 2424 C CA . GLU A 1 286 ? -7.573 8.034 8.160 1.00 89.38 286 GLU A CA 1
ATOM 2425 C C . GLU A 1 286 ? -8.024 7.688 9.594 1.00 89.38 286 GLU A C 1
ATOM 2427 O O . GLU A 1 286 ? -8.735 8.482 10.213 1.00 89.38 286 GLU A O 1
ATOM 2432 N N . ILE A 1 287 ? -7.510 6.602 10.191 1.00 91.25 287 ILE A N 1
ATOM 2433 C CA . ILE A 1 287 ? -7.759 6.223 11.602 1.00 91.25 287 ILE A CA 1
ATOM 2434 C C . ILE A 1 287 ? -7.409 7.373 12.555 1.00 91.25 287 ILE A C 1
ATOM 2436 O O . ILE A 1 287 ? -8.181 7.721 13.450 1.00 91.25 287 ILE A O 1
ATOM 2440 N N . PHE A 1 288 ? -6.247 7.994 12.355 1.00 91.12 288 PHE A N 1
ATOM 2441 C CA . PHE A 1 288 ? -5.746 9.053 13.231 1.00 91.12 288 PHE A CA 1
ATOM 2442 C C . PHE A 1 288 ? -6.306 10.448 12.905 1.00 91.12 288 PHE A C 1
ATOM 2444 O O . PHE A 1 288 ? -5.906 11.433 13.529 1.00 91.12 288 PHE A O 1
ATOM 2451 N N . SER A 1 289 ? -7.268 10.542 11.981 1.00 87.25 289 SER A N 1
ATOM 2452 C CA . SER A 1 289 ? -8.005 11.778 11.690 1.00 87.25 289 SER A CA 1
ATOM 2453 C C . SER A 1 289 ? -9.316 11.914 12.480 1.00 87.25 289 SER A C 1
ATOM 2455 O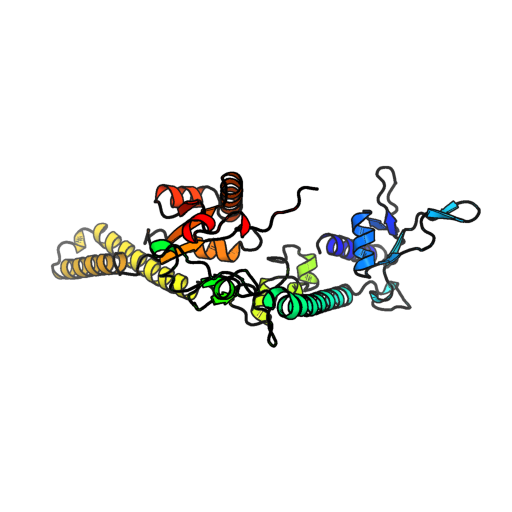 O . SER A 1 289 ? -9.895 12.997 12.510 1.00 87.25 289 SER A O 1
ATOM 2457 N N . PHE A 1 290 ? -9.756 10.849 13.167 1.00 83.94 290 PHE A N 1
ATOM 2458 C CA . PHE A 1 290 ? -11.024 10.804 13.910 1.00 83.94 290 PHE A CA 1
ATOM 2459 C C . PHE A 1 290 ? -11.140 11.868 15.011 1.00 83.94 290 PHE A C 1
ATOM 2461 O O . PHE A 1 290 ? -12.191 12.492 15.172 1.00 83.94 290 PHE A O 1
ATOM 2468 N N . ASN A 1 291 ? -10.080 12.058 15.798 1.00 84.81 291 ASN A N 1
ATOM 2469 C CA . ASN A 1 291 ? -10.095 12.999 16.916 1.00 84.81 291 ASN A CA 1
ATOM 2470 C C . ASN A 1 291 ? -9.726 14.401 16.428 1.00 84.81 291 ASN A C 1
ATOM 2472 O O . ASN A 1 291 ? -8.601 14.641 15.979 1.00 84.81 291 ASN A O 1
ATOM 2476 N N . GLY A 1 292 ? -10.687 15.316 16.537 1.00 72.25 292 GLY A N 1
ATOM 2477 C CA . GLY A 1 292 ? -10.607 16.661 15.984 1.00 72.25 292 GLY A CA 1
ATOM 2478 C C . GLY A 1 292 ? -10.021 17.702 16.937 1.00 72.25 292 GLY A C 1
ATOM 2479 O O . GLY A 1 292 ? -9.419 17.409 17.978 1.00 72.25 292 GLY A O 1
ATOM 2480 N N . GLU A 1 293 ? -10.193 18.960 16.547 1.00 71.19 293 GLU A N 1
ATOM 2481 C CA . GLU A 1 293 ? -9.835 20.131 17.347 1.00 71.19 293 GLU A CA 1
ATOM 2482 C C . GLU A 1 293 ? -10.998 20.555 18.253 1.00 71.19 293 GLU A C 1
ATOM 2484 O O . GLU A 1 293 ? -10.781 20.858 19.424 1.00 71.19 293 GLU A O 1
ATOM 2489 N N . PHE A 1 294 ? -12.237 20.517 17.744 1.00 66.38 294 PHE A N 1
ATOM 2490 C CA . PHE A 1 294 ? -13.417 21.020 18.468 1.00 66.38 294 PHE A CA 1
ATOM 2491 C C . PHE A 1 294 ? -14.220 19.918 19.175 1.00 66.38 294 PHE A C 1
ATOM 2493 O O . PHE A 1 294 ? -14.895 20.186 20.174 1.00 66.38 294 PHE A O 1
ATOM 2500 N N . ILE A 1 295 ? -14.117 18.678 18.688 1.00 69.56 295 ILE A N 1
ATOM 2501 C CA . ILE A 1 295 ? -14.625 17.471 19.351 1.00 69.56 295 ILE A CA 1
ATOM 2502 C C . ILE A 1 295 ? -13.425 16.565 19.610 1.00 69.56 295 ILE A C 1
ATOM 2504 O O . ILE A 1 295 ? -12.889 15.927 18.705 1.00 69.56 295 ILE A O 1
ATOM 2508 N N . GLU A 1 296 ? -12.972 16.575 20.863 1.00 70.31 296 GLU A N 1
ATOM 2509 C CA . GLU A 1 296 ? -11.674 16.013 21.227 1.00 70.31 296 GLU A CA 1
ATOM 2510 C C . GLU A 1 296 ? -11.650 14.476 21.252 1.00 70.31 296 GLU A C 1
ATOM 2512 O O . GLU A 1 296 ? -10.624 13.903 20.905 1.00 70.31 296 GLU A O 1
ATOM 2517 N N . GLN A 1 297 ? -12.738 13.794 21.633 1.00 74.12 297 GLN A N 1
ATOM 2518 C CA . GLN A 1 297 ? -12.734 12.331 21.772 1.00 74.12 297 GLN A CA 1
ATOM 2519 C C . GLN A 1 297 ? -13.880 11.675 20.999 1.00 74.12 297 GLN A C 1
ATOM 2521 O O . GLN A 1 297 ? -15.010 11.614 21.476 1.00 74.12 297 GLN A O 1
ATOM 2526 N N . ARG A 1 298 ? -13.548 11.149 19.818 1.00 81.38 298 ARG A N 1
ATOM 2527 C CA . ARG A 1 298 ? -14.428 10.319 18.981 1.00 81.38 298 ARG A CA 1
ATOM 2528 C C . ARG A 1 298 ? -13.941 8.886 18.852 1.00 81.38 298 ARG A C 1
ATOM 2530 O O . ARG A 1 298 ? -14.741 7.996 18.588 1.00 81.38 298 ARG A O 1
ATOM 2537 N N . CYS A 1 299 ? -12.639 8.666 19.009 1.00 88.56 299 CYS A N 1
ATOM 2538 C CA . CYS A 1 299 ? -12.015 7.373 18.810 1.00 88.56 299 CYS A CA 1
ATOM 2539 C C . CYS A 1 299 ? -10.892 7.124 19.813 1.00 88.56 299 CYS A C 1
ATOM 2541 O O . CYS A 1 299 ? -10.018 7.971 20.001 1.00 88.56 299 CYS A O 1
ATOM 2543 N N . ASP A 1 300 ? -10.865 5.914 20.359 1.00 91.75 300 ASP A N 1
ATOM 2544 C CA . ASP A 1 300 ? -9.723 5.357 21.067 1.00 91.75 300 ASP A CA 1
ATOM 2545 C C . ASP A 1 300 ? -9.100 4.240 20.215 1.00 91.75 300 ASP A C 1
ATOM 2547 O O . ASP A 1 300 ? -9.794 3.394 19.648 1.00 91.75 300 ASP A O 1
ATOM 2551 N N . VAL A 1 301 ? -7.773 4.231 20.120 1.00 94.38 301 VAL A N 1
ATOM 2552 C CA . VAL A 1 301 ? -6.975 3.266 19.361 1.00 94.38 301 VAL A CA 1
ATOM 2553 C C . VAL A 1 301 ? -6.128 2.447 20.328 1.00 94.38 301 VAL A C 1
ATOM 2555 O O . VAL A 1 301 ? -5.327 2.982 21.099 1.00 94.38 301 VAL A O 1
ATOM 2558 N N . THR A 1 302 ? -6.278 1.126 20.269 1.00 94.44 302 THR A N 1
ATOM 2559 C CA . THR A 1 302 ? -5.418 0.173 20.978 1.00 94.44 302 THR A CA 1
ATOM 2560 C C . THR A 1 302 ? -4.612 -0.640 19.977 1.00 94.44 302 THR A C 1
ATOM 2562 O O . THR A 1 302 ? -5.182 -1.316 19.124 1.00 94.44 302 THR A O 1
ATOM 2565 N N . ILE A 1 303 ? -3.287 -0.598 20.102 1.00 95.25 303 ILE A N 1
ATOM 2566 C CA . ILE A 1 303 ? -2.355 -1.348 19.257 1.00 95.25 303 ILE A CA 1
ATOM 2567 C C . ILE A 1 303 ? -1.752 -2.486 20.070 1.00 95.25 303 ILE A C 1
ATOM 2569 O O . ILE A 1 303 ? -1.156 -2.258 21.126 1.00 95.25 303 ILE A O 1
ATOM 2573 N N . PHE A 1 304 ? -1.902 -3.706 19.567 1.00 93.38 304 PHE A N 1
ATOM 2574 C CA . PHE A 1 304 ? -1.354 -4.903 20.188 1.00 93.38 304 PHE A CA 1
ATOM 2575 C C . PHE A 1 304 ? 0.038 -5.225 19.630 1.00 93.38 304 PHE A C 1
ATOM 2577 O O . PHE A 1 304 ? 0.248 -5.172 18.419 1.00 93.38 304 PHE A O 1
ATOM 2584 N N . TYR A 1 305 ? 0.995 -5.540 20.507 1.00 93.31 305 TYR A N 1
ATOM 2585 C CA . TYR A 1 305 ? 2.382 -5.841 20.140 1.00 93.31 305 TYR A CA 1
ATOM 2586 C C . TYR A 1 305 ? 2.860 -7.166 20.744 1.00 93.31 305 TYR A C 1
ATOM 2588 O O . TYR A 1 305 ? 2.525 -7.504 21.876 1.00 93.31 305 TYR A O 1
ATOM 2596 N N . PHE A 1 306 ? 3.678 -7.932 20.015 1.00 88.12 306 PHE A N 1
ATOM 2597 C CA . PHE A 1 306 ? 4.113 -9.256 20.484 1.00 88.12 306 PHE A CA 1
ATOM 2598 C C . PHE A 1 306 ? 5.338 -9.223 21.413 1.00 88.12 306 PHE A C 1
ATOM 2600 O O . PHE A 1 306 ? 5.470 -10.088 22.272 1.00 88.12 306 PHE A O 1
ATOM 2607 N N . ASN A 1 307 ? 6.230 -8.240 21.259 1.00 90.69 307 ASN A N 1
ATOM 2608 C CA . ASN A 1 307 ? 7.353 -7.985 22.163 1.00 90.69 307 ASN A CA 1
ATOM 2609 C C . ASN A 1 307 ? 7.750 -6.494 22.131 1.00 90.69 307 ASN A C 1
ATOM 2611 O O . ASN A 1 307 ? 7.215 -5.717 21.337 1.00 90.69 307 ASN A O 1
ATOM 2615 N N . GLU A 1 308 ? 8.681 -6.077 22.993 1.00 93.50 308 GLU A N 1
ATOM 2616 C CA . GLU A 1 308 ? 9.073 -4.661 23.083 1.00 93.50 308 GLU A CA 1
ATOM 2617 C C . GLU A 1 308 ? 9.788 -4.142 21.821 1.00 93.50 308 GLU A C 1
ATOM 2619 O O . GLU A 1 308 ? 9.632 -2.968 21.492 1.00 93.50 308 GLU A O 1
ATOM 2624 N N . ASN A 1 309 ? 10.488 -4.995 21.063 1.00 93.62 309 ASN A N 1
ATOM 2625 C CA . ASN A 1 309 ? 11.074 -4.591 19.777 1.00 93.62 309 ASN A CA 1
ATOM 2626 C C . ASN A 1 309 ? 9.973 -4.253 18.761 1.00 93.62 309 ASN A C 1
ATOM 2628 O O . ASN A 1 309 ? 9.994 -3.192 18.151 1.00 93.62 309 ASN A O 1
ATOM 2632 N N . ALA A 1 310 ? 8.941 -5.090 18.663 1.00 91.69 310 ALA A N 1
ATOM 2633 C CA . ALA A 1 310 ? 7.796 -4.849 17.793 1.00 91.69 310 ALA A CA 1
ATOM 2634 C C . ALA A 1 310 ? 7.049 -3.567 18.166 1.00 91.69 310 ALA A C 1
ATOM 2636 O O . ALA A 1 310 ? 6.618 -2.811 17.304 1.00 91.69 310 ALA A O 1
ATOM 2637 N N . LYS A 1 311 ? 6.903 -3.302 19.467 1.00 94.94 311 LYS A N 1
ATOM 2638 C CA . LYS A 1 311 ? 6.325 -2.049 19.959 1.00 94.94 311 LYS A CA 1
ATOM 2639 C C . LYS A 1 311 ? 7.156 -0.840 19.532 1.00 94.94 311 LYS A C 1
ATOM 2641 O O . LYS A 1 311 ? 6.579 0.168 19.128 1.00 94.94 311 LYS A O 1
ATOM 2646 N N . PHE A 1 312 ? 8.483 -0.936 19.627 1.00 94.69 312 PHE A N 1
ATOM 2647 C CA . PHE A 1 312 ? 9.398 0.106 19.167 1.00 94.69 312 PHE A CA 1
ATOM 2648 C C . PHE A 1 312 ? 9.246 0.358 17.662 1.00 94.69 312 PHE A C 1
ATOM 2650 O O . PHE A 1 312 ? 9.117 1.514 17.254 1.00 94.69 312 PHE A O 1
ATOM 2657 N N . ASP A 1 313 ? 9.183 -0.700 16.854 1.00 93.50 313 ASP A N 1
ATOM 2658 C CA . ASP A 1 313 ? 9.018 -0.601 15.401 1.00 93.50 313 ASP A CA 1
ATOM 2659 C C . ASP A 1 313 ? 7.663 0.026 15.031 1.00 93.50 313 ASP A C 1
ATOM 2661 O O . ASP A 1 313 ? 7.608 0.987 14.264 1.00 93.50 313 ASP A O 1
ATOM 2665 N N . LEU A 1 314 ? 6.569 -0.433 15.653 1.00 94.62 314 LEU A N 1
ATOM 2666 C CA . LEU A 1 314 ? 5.227 0.128 15.453 1.00 94.62 314 LEU A CA 1
ATOM 2667 C C . LEU A 1 314 ? 5.177 1.621 15.803 1.00 94.62 314 LEU A C 1
ATOM 2669 O O . LEU A 1 314 ? 4.613 2.416 15.053 1.00 94.62 314 LEU A O 1
ATOM 2673 N N . LEU A 1 315 ? 5.776 2.022 16.929 1.00 95.31 315 LEU A N 1
ATOM 2674 C CA . LEU A 1 315 ? 5.837 3.429 17.322 1.00 95.31 315 LEU A CA 1
ATOM 2675 C C . LEU A 1 315 ? 6.692 4.252 16.348 1.00 95.31 315 LEU A C 1
ATOM 2677 O O . LEU A 1 315 ? 6.304 5.365 15.995 1.00 95.31 315 LEU A O 1
ATOM 2681 N N . SER A 1 316 ? 7.821 3.708 15.893 1.00 94.88 316 SER A N 1
ATOM 2682 C CA . SER A 1 316 ? 8.711 4.366 14.931 1.00 94.88 316 SER A CA 1
ATOM 2683 C C . SER A 1 316 ? 8.005 4.626 13.602 1.00 94.88 316 SER A C 1
ATOM 2685 O O . SER A 1 316 ? 8.066 5.740 13.081 1.00 94.88 316 SER A O 1
ATOM 2687 N N . ASN A 1 317 ? 7.253 3.647 13.100 1.00 94.88 317 ASN A N 1
ATOM 2688 C CA . ASN A 1 317 ? 6.486 3.794 11.866 1.00 94.88 317 ASN A CA 1
ATOM 2689 C C . ASN A 1 317 ? 5.356 4.819 12.014 1.00 94.88 317 ASN A C 1
ATOM 2691 O O . ASN A 1 317 ? 5.177 5.675 11.149 1.00 94.88 317 ASN A O 1
ATOM 2695 N N . LEU A 1 318 ? 4.629 4.802 13.137 1.00 95.69 318 LEU A N 1
ATOM 2696 C CA . LEU A 1 318 ? 3.612 5.820 13.414 1.00 95.69 318 LEU A CA 1
ATOM 2697 C C . LEU A 1 318 ? 4.211 7.228 13.480 1.00 95.69 318 LEU A C 1
ATOM 2699 O O . LEU A 1 318 ? 3.625 8.164 12.941 1.00 95.69 318 LEU A O 1
ATOM 2703 N N . LEU A 1 319 ? 5.381 7.390 14.104 1.00 95.56 319 LEU A N 1
ATOM 2704 C CA . LEU A 1 319 ? 6.086 8.672 14.148 1.00 95.56 319 LEU A CA 1
ATOM 2705 C C . LEU A 1 319 ? 6.528 9.132 12.756 1.00 95.56 319 LEU A C 1
ATOM 2707 O O . LEU A 1 319 ? 6.418 10.321 12.462 1.00 95.56 319 LEU A O 1
ATOM 2711 N N . ALA A 1 320 ? 6.990 8.214 11.904 1.00 95.19 320 ALA A N 1
ATOM 2712 C CA . ALA A 1 320 ? 7.374 8.522 10.529 1.00 95.19 320 ALA A CA 1
ATOM 2713 C C . ALA A 1 320 ? 6.176 8.984 9.680 1.00 95.19 320 ALA A C 1
ATOM 2715 O O . ALA A 1 320 ? 6.300 9.939 8.917 1.00 95.19 320 ALA A O 1
ATOM 2716 N N . ILE A 1 321 ? 5.013 8.350 9.854 1.00 94.50 321 ILE A N 1
ATOM 2717 C CA . ILE A 1 321 ? 3.806 8.619 9.058 1.00 94.50 321 ILE A CA 1
ATOM 2718 C C . ILE A 1 321 ? 3.035 9.851 9.555 1.00 94.50 321 ILE A C 1
ATOM 2720 O O . ILE A 1 321 ? 2.567 10.666 8.759 1.00 94.50 321 ILE A O 1
ATOM 2724 N N . LEU A 1 322 ? 2.856 9.977 10.873 1.00 94.94 322 LEU A N 1
ATOM 2725 C CA . LEU A 1 322 ? 1.951 10.955 11.495 1.00 94.94 322 LEU A CA 1
ATOM 2726 C C . LEU A 1 322 ? 2.679 12.142 12.138 1.00 94.94 322 LEU A C 1
ATOM 2728 O O . LEU A 1 322 ? 2.064 13.171 12.426 1.00 94.94 322 LEU A O 1
ATOM 2732 N N . GLY A 1 323 ? 3.984 12.010 12.374 1.00 96.06 323 GLY A N 1
ATOM 2733 C CA . GLY A 1 323 ? 4.790 13.004 13.070 1.00 96.06 323 GLY A CA 1
ATOM 2734 C C . GLY A 1 323 ? 4.620 12.982 14.593 1.00 96.06 323 GLY A C 1
ATOM 2735 O O . GLY A 1 323 ? 3.599 12.580 15.155 1.00 96.06 323 GLY A O 1
ATOM 2736 N N . ASN A 1 324 ? 5.641 13.480 15.291 1.00 96.12 324 ASN A N 1
ATOM 2737 C CA . ASN A 1 324 ? 5.716 13.457 16.755 1.00 96.12 324 ASN A CA 1
ATOM 2738 C C . ASN A 1 324 ? 4.568 14.202 17.456 1.00 96.12 324 ASN A C 1
ATOM 2740 O O . ASN A 1 324 ? 4.013 13.697 18.429 1.00 96.12 324 ASN A O 1
ATOM 2744 N N . LYS A 1 325 ? 4.181 15.382 16.955 1.00 94.94 325 LYS A N 1
ATOM 2745 C CA . LYS A 1 325 ? 3.162 16.233 17.588 1.00 94.94 325 LYS A CA 1
ATOM 2746 C C . LYS A 1 325 ? 1.821 15.516 17.735 1.00 94.94 325 LYS A C 1
ATOM 2748 O O . LYS A 1 325 ? 1.186 15.629 18.784 1.00 94.94 325 LYS A O 1
ATOM 2753 N N . LEU A 1 326 ? 1.392 14.792 16.697 1.00 93.50 326 LEU A N 1
ATOM 2754 C CA . LEU A 1 326 ? 0.111 14.093 16.715 1.00 93.50 326 LEU A CA 1
ATOM 2755 C C . LEU A 1 326 ? 0.162 12.907 17.680 1.00 93.50 326 LEU A C 1
ATOM 2757 O O . LEU A 1 326 ? -0.690 12.805 18.561 1.00 93.50 326 LEU A O 1
ATOM 2761 N N . ILE A 1 327 ? 1.196 12.069 17.574 1.00 95.44 327 ILE A N 1
ATOM 2762 C CA . ILE A 1 327 ? 1.363 10.888 18.431 1.00 95.44 327 ILE A CA 1
ATOM 2763 C C . ILE A 1 327 ? 1.429 11.275 19.908 1.00 95.44 327 ILE A C 1
ATOM 2765 O O . ILE A 1 327 ? 0.706 10.708 20.727 1.00 95.44 327 ILE A O 1
ATOM 2769 N N . GLU A 1 328 ? 2.219 12.293 20.258 1.00 95.38 328 GLU A N 1
ATOM 2770 C CA . GLU A 1 328 ? 2.291 12.775 21.636 1.00 95.38 328 GLU A CA 1
ATOM 2771 C C . GLU A 1 328 ? 0.936 13.263 22.157 1.00 95.38 328 GLU A C 1
ATOM 2773 O O . GLU A 1 328 ? 0.580 12.948 23.294 1.00 95.38 328 GLU A O 1
ATOM 2778 N N . LYS A 1 329 ? 0.174 14.021 21.350 1.00 93.12 329 LYS A N 1
ATOM 2779 C CA . LYS A 1 329 ? -1.174 14.485 21.724 1.00 93.12 329 LYS A CA 1
ATOM 2780 C C . LYS A 1 329 ? -2.077 13.289 22.031 1.00 93.12 329 LYS A C 1
ATOM 2782 O O . LYS A 1 329 ? -2.691 13.256 23.097 1.00 93.12 329 LYS A O 1
ATOM 2787 N N . TRP A 1 330 ? -2.120 12.310 21.129 1.00 93.88 330 TRP A N 1
ATOM 2788 C CA . TRP A 1 330 ? -2.964 11.121 21.255 1.00 93.88 330 TRP A CA 1
ATOM 2789 C C . TRP A 1 330 ? -2.603 10.272 22.476 1.00 93.88 330 TRP A C 1
ATOM 2791 O O . TRP A 1 330 ? -3.493 9.840 23.207 1.00 93.88 330 TRP A O 1
ATOM 2801 N N . MET A 1 331 ? -1.313 10.080 22.755 1.00 94.56 331 MET A N 1
ATOM 2802 C CA . MET A 1 331 ? -0.870 9.342 23.941 1.00 94.56 331 MET A CA 1
ATOM 2803 C C . MET A 1 331 ? -1.153 10.111 25.239 1.00 94.56 331 MET A C 1
ATOM 2805 O O . MET A 1 331 ? -1.694 9.534 26.180 1.00 94.56 331 MET A O 1
ATOM 2809 N N . LYS A 1 332 ? -0.860 11.422 25.300 1.00 93.94 332 LYS A N 1
ATOM 2810 C CA . LYS A 1 332 ? -1.121 12.268 26.487 1.00 93.94 332 LYS A CA 1
ATOM 2811 C C . LYS A 1 332 ? -2.606 12.312 26.846 1.00 93.94 332 LYS A C 1
ATOM 2813 O O . LYS A 1 332 ? -2.957 12.298 28.022 1.00 93.94 332 LYS A O 1
ATOM 2818 N N . LYS A 1 333 ? -3.478 12.339 25.836 1.00 90.56 333 LYS A N 1
ATOM 2819 C CA . LYS A 1 333 ? -4.937 12.306 26.003 1.00 90.56 333 LYS A CA 1
ATOM 2820 C C . LYS A 1 333 ? -5.498 10.894 26.210 1.00 90.56 333 LYS A C 1
ATOM 2822 O O . LYS A 1 333 ? -6.699 10.749 26.396 1.00 90.56 333 LYS A O 1
ATOM 2827 N N . SER A 1 334 ? -4.645 9.865 26.230 1.00 92.31 334 SER A N 1
ATOM 2828 C CA . SER A 1 334 ? -5.031 8.452 26.347 1.00 92.31 334 SER A CA 1
ATOM 2829 C C . SER A 1 334 ? -5.916 7.921 25.208 1.00 92.31 334 SER A C 1
ATOM 2831 O O . SER A 1 334 ? -6.546 6.880 25.382 1.00 92.31 334 SER A O 1
ATOM 2833 N N . TRP A 1 335 ? -5.920 8.584 24.047 1.00 93.44 335 TRP A N 1
ATOM 2834 C CA . TRP A 1 335 ? -6.598 8.119 22.829 1.00 93.44 335 TRP A CA 1
ATOM 2835 C C . TRP A 1 335 ? -5.813 7.030 22.107 1.00 93.44 335 TRP A C 1
ATOM 2837 O O . TRP A 1 335 ? -6.398 6.234 21.391 1.00 93.44 335 TRP A O 1
ATOM 2847 N N . LEU A 1 336 ? -4.489 6.981 22.275 1.00 95.62 336 LEU A N 1
ATOM 2848 C CA . LEU A 1 336 ? -3.637 5.917 21.743 1.00 95.62 336 LEU A CA 1
ATOM 2849 C C . LEU A 1 336 ? -3.006 5.131 22.890 1.00 95.62 336 LEU A C 1
ATOM 2851 O O . LEU A 1 336 ? -2.347 5.713 23.756 1.00 95.62 336 LEU A O 1
ATOM 2855 N N . LYS A 1 337 ? -3.163 3.804 22.872 1.00 95.56 337 LYS A N 1
ATOM 2856 C CA . LYS A 1 337 ? -2.562 2.885 23.848 1.00 95.56 337 LYS A CA 1
ATOM 2857 C C . LYS A 1 337 ? -1.905 1.698 23.155 1.00 95.56 337 LYS A C 1
ATOM 2859 O O . LYS A 1 337 ? -2.417 1.179 22.168 1.00 95.56 337 LYS A O 1
ATOM 2864 N N . PHE A 1 338 ? -0.804 1.231 23.733 1.00 95.38 338 PHE A N 1
ATOM 2865 C CA . PHE A 1 338 ? -0.147 -0.014 23.347 1.00 95.38 338 PHE A CA 1
ATOM 2866 C C . PHE A 1 338 ? -0.403 -1.075 24.413 1.00 95.38 338 PHE A C 1
ATOM 2868 O O . PHE A 1 338 ? -0.264 -0.789 25.605 1.00 95.38 338 PHE A O 1
ATOM 2875 N N . LYS A 1 339 ? -0.744 -2.293 23.995 1.00 93.88 339 LYS A N 1
ATOM 2876 C CA . LYS A 1 339 ? -0.916 -3.448 24.881 1.00 93.88 339 LYS A CA 1
ATOM 2877 C C . LYS A 1 339 ? -0.126 -4.652 24.364 1.00 93.88 339 LYS A C 1
ATOM 2879 O O . LYS A 1 339 ? -0.029 -4.820 23.151 1.00 93.88 339 LYS A O 1
ATOM 2884 N N . PRO A 1 340 ? 0.420 -5.504 25.245 1.00 91.56 340 PRO A N 1
ATOM 2885 C CA . PRO A 1 340 ? 0.983 -6.771 24.804 1.00 91.56 340 PRO A CA 1
ATOM 2886 C C . PRO A 1 340 ? -0.107 -7.634 24.156 1.00 91.56 340 PRO A C 1
ATOM 2888 O O . PRO A 1 340 ? -1.275 -7.573 24.551 1.00 91.56 340 PRO A O 1
ATOM 2891 N N . ASN A 1 341 ? 0.276 -8.441 23.168 1.00 89.06 341 ASN A N 1
ATOM 2892 C CA . ASN A 1 341 ? -0.610 -9.422 22.561 1.00 89.06 341 ASN A CA 1
ATOM 2893 C C . ASN A 1 341 ? -1.180 -10.351 23.643 1.00 89.06 341 ASN A C 1
ATOM 2895 O O . ASN A 1 341 ? -0.454 -10.749 24.560 1.00 89.06 341 ASN A O 1
ATOM 2899 N N . PRO A 1 342 ? -2.452 -10.753 23.515 1.00 85.38 342 PRO A N 1
ATOM 2900 C CA . PRO A 1 342 ? -3.021 -11.749 24.405 1.00 85.38 342 PRO A CA 1
ATOM 2901 C C . PRO A 1 342 ? -2.248 -13.070 24.301 1.00 85.38 342 PRO A C 1
ATOM 2903 O O . PRO A 1 342 ? -1.890 -13.501 23.201 1.00 85.38 342 PRO A O 1
ATOM 2906 N N . ASN A 1 343 ? -2.010 -13.739 25.433 1.00 86.06 343 ASN A N 1
ATOM 2907 C CA . ASN A 1 343 ? -1.362 -15.049 25.436 1.00 86.06 343 ASN A CA 1
ATOM 2908 C C . ASN A 1 343 ? -2.352 -16.131 24.977 1.00 86.06 343 ASN A C 1
ATOM 2910 O O . ASN A 1 343 ? -3.015 -16.795 25.773 1.00 86.06 343 ASN A O 1
ATOM 2914 N N . ILE A 1 344 ? -2.471 -16.283 23.658 1.00 83.50 344 ILE A N 1
ATOM 2915 C CA . ILE A 1 344 ? -3.408 -17.213 23.020 1.00 83.50 344 ILE A CA 1
ATOM 2916 C C . ILE A 1 344 ? -3.153 -18.666 23.438 1.00 83.50 344 ILE A C 1
ATOM 2918 O O . ILE A 1 344 ? -4.117 -19.426 23.530 1.00 83.50 344 ILE A O 1
ATOM 2922 N N . VAL A 1 345 ? -1.899 -19.038 23.726 1.00 83.25 345 VAL A N 1
ATOM 2923 C CA . VAL A 1 345 ? -1.521 -20.384 24.194 1.00 83.25 345 VAL A CA 1
ATOM 2924 C C . VAL A 1 345 ? -2.185 -20.676 25.535 1.00 83.25 345 VAL A C 1
ATOM 2926 O O . VAL A 1 345 ? -2.909 -21.664 25.654 1.00 83.25 345 VAL A O 1
ATOM 2929 N N . GLU A 1 346 ? -2.016 -19.779 26.508 1.00 84.50 346 GLU A N 1
ATOM 2930 C CA . GLU A 1 346 ? -2.621 -19.909 27.839 1.00 84.50 346 GLU A CA 1
ATOM 2931 C C . GLU A 1 346 ? -4.151 -19.862 27.777 1.00 84.50 346 GLU A C 1
ATOM 2933 O O . GLU A 1 346 ? -4.814 -20.738 28.324 1.00 84.50 346 GLU A O 1
ATOM 2938 N N . ILE A 1 347 ? -4.727 -18.902 27.042 1.00 85.94 347 ILE A N 1
ATOM 2939 C CA . ILE A 1 347 ? -6.190 -18.742 26.905 1.00 85.94 347 ILE A CA 1
ATOM 2940 C C . ILE A 1 347 ? -6.855 -20.014 26.358 1.00 85.94 347 ILE A C 1
ATOM 2942 O O . ILE A 1 347 ? -8.000 -20.335 26.692 1.00 85.94 347 ILE A O 1
ATOM 2946 N N . ASN A 1 348 ? -6.143 -20.737 25.498 1.00 84.69 348 ASN A N 1
ATOM 2947 C CA . ASN A 1 348 ? -6.643 -21.934 24.838 1.00 84.69 348 ASN A CA 1
ATOM 2948 C C . ASN A 1 348 ? -6.152 -23.238 25.463 1.00 84.69 348 ASN A C 1
ATOM 2950 O O . ASN A 1 348 ? -6.508 -24.301 24.957 1.00 84.69 348 ASN A O 1
ATOM 2954 N N . ASN A 1 349 ? -5.395 -23.170 26.563 1.00 85.75 349 ASN A N 1
ATOM 2955 C CA . ASN A 1 349 ? -4.771 -24.320 27.219 1.00 85.75 349 ASN A CA 1
ATOM 2956 C C . ASN A 1 349 ? -3.961 -25.205 26.249 1.00 85.75 349 ASN A C 1
ATOM 2958 O O . ASN A 1 349 ? -3.939 -26.430 26.402 1.00 85.75 349 ASN A O 1
ATOM 2962 N N . ILE A 1 350 ? -3.320 -24.594 25.245 1.00 83.69 350 ILE A N 1
ATOM 2963 C CA . ILE A 1 350 ? -2.523 -25.304 24.235 1.00 83.69 350 ILE A CA 1
ATOM 2964 C C . ILE A 1 350 ? -1.271 -25.849 24.918 1.00 83.69 350 ILE A C 1
ATOM 2966 O O . ILE A 1 350 ? -0.522 -25.092 25.538 1.00 83.69 350 ILE A O 1
ATOM 2970 N N . GLN A 1 351 ? -1.044 -27.157 24.826 1.00 77.25 351 GLN A N 1
ATOM 2971 C CA . GLN A 1 351 ? 0.120 -27.775 25.445 1.00 77.25 351 GLN A CA 1
ATOM 2972 C C . GLN A 1 351 ? 1.349 -27.619 24.540 1.00 77.25 351 GLN A C 1
ATOM 2974 O O . GLN A 1 351 ? 1.217 -27.593 23.318 1.00 77.25 351 GLN A O 1
ATOM 2979 N N . PRO A 1 352 ? 2.577 -27.593 25.087 1.00 70.56 352 PRO A N 1
ATOM 2980 C CA . PRO A 1 352 ? 3.793 -27.525 24.272 1.00 70.56 352 PRO A CA 1
ATOM 2981 C C . PRO A 1 352 ? 3.939 -28.667 23.253 1.00 70.56 352 PRO A C 1
ATOM 2983 O O . PRO A 1 352 ? 4.608 -28.496 22.241 1.00 70.56 352 PRO A O 1
ATOM 2986 N N . VAL A 1 353 ? 3.317 -29.827 23.503 1.00 68.06 353 VAL A N 1
ATOM 2987 C CA . VAL A 1 353 ? 3.262 -30.954 22.551 1.00 68.06 353 VAL A CA 1
ATOM 2988 C C . VAL A 1 353 ? 2.395 -30.655 21.321 1.00 68.06 353 VAL A C 1
ATOM 2990 O O . VAL A 1 353 ? 2.619 -31.247 20.269 1.00 68.06 353 VAL A O 1
ATOM 2993 N N . ASP A 1 354 ? 1.451 -29.722 21.442 1.00 66.00 354 ASP A N 1
ATOM 2994 C CA . ASP A 1 354 ? 0.558 -29.292 20.363 1.00 66.00 354 ASP A CA 1
ATOM 2995 C C . ASP A 1 354 ? 1.194 -28.200 19.485 1.00 66.00 354 ASP A C 1
ATOM 2997 O O . ASP A 1 354 ? 0.698 -27.903 18.397 1.00 66.00 354 ASP A O 1
ATOM 3001 N N . LEU A 1 355 ? 2.289 -27.583 19.948 1.00 65.81 355 LEU A N 1
ATOM 3002 C CA . LEU A 1 355 ? 3.066 -26.630 19.163 1.00 65.81 355 LEU A CA 1
ATOM 3003 C C . LEU A 1 355 ? 4.010 -27.385 18.226 1.00 65.81 355 LEU A C 1
ATOM 3005 O O . LEU A 1 355 ? 4.647 -28.367 18.609 1.00 65.81 355 LEU A O 1
ATOM 3009 N N . ILE A 1 356 ? 4.132 -26.896 16.990 1.00 62.16 356 ILE A N 1
ATOM 3010 C CA . ILE A 1 356 ? 5.127 -27.408 16.049 1.00 62.16 356 ILE A CA 1
ATOM 3011 C C . ILE A 1 356 ? 6.498 -27.197 16.688 1.00 62.16 356 ILE A C 1
ATOM 3013 O O . ILE A 1 356 ? 6.934 -26.064 16.894 1.00 62.16 356 ILE A O 1
ATOM 3017 N N . LYS A 1 357 ? 7.178 -28.299 17.008 1.00 56.78 357 LYS A N 1
ATOM 3018 C CA . LYS A 1 357 ? 8.599 -28.259 17.326 1.00 56.78 357 LYS A CA 1
ATOM 3019 C C . LYS A 1 357 ? 9.304 -27.878 16.036 1.00 56.78 357 LYS A C 1
ATOM 3021 O O . LYS A 1 357 ? 9.400 -28.696 15.124 1.00 56.78 357 LYS A O 1
ATOM 3026 N N . PHE A 1 358 ? 9.750 -26.631 15.939 1.00 47.25 358 PHE A N 1
ATOM 3027 C CA . PHE A 1 358 ? 10.788 -26.309 14.975 1.00 47.25 358 PHE A CA 1
ATOM 3028 C C . PHE A 1 358 ? 11.974 -27.184 15.366 1.00 47.25 358 PHE A C 1
ATOM 3030 O O . PHE A 1 358 ? 12.470 -27.085 16.487 1.00 47.25 358 PHE A O 1
ATOM 3037 N N . TYR A 1 359 ? 12.320 -28.140 14.506 1.00 40.94 359 TYR A N 1
ATOM 3038 C CA . TYR A 1 359 ? 13.559 -28.875 14.672 1.00 40.94 359 TYR A CA 1
ATOM 3039 C C . TYR A 1 359 ? 14.668 -27.825 14.619 1.00 40.94 359 TYR A C 1
ATOM 3041 O O . TYR A 1 359 ? 14.840 -27.162 13.599 1.00 40.94 359 TYR A O 1
ATOM 3049 N N . GLU A 1 360 ? 15.322 -27.599 15.755 1.00 39.59 360 GLU A N 1
ATOM 3050 C CA . GLU A 1 360 ? 16.601 -26.904 15.792 1.00 39.59 360 GLU A CA 1
ATOM 3051 C C . GLU A 1 360 ? 17.574 -27.798 15.012 1.00 39.59 360 GLU A C 1
ATOM 3053 O O . GLU A 1 360 ? 17.890 -28.901 15.466 1.00 39.59 360 GLU A O 1
ATOM 3058 N N . GLU A 1 361 ? 17.928 -27.388 13.791 1.00 38.22 361 GLU A N 1
ATOM 3059 C CA . GLU A 1 361 ? 19.094 -27.929 13.079 1.00 38.22 361 GLU A CA 1
ATOM 3060 C C . GLU A 1 361 ? 20.390 -27.382 13.679 1.00 38.22 361 GLU A C 1
ATOM 3062 O O . GLU A 1 361 ? 20.447 -26.157 13.954 1.00 38.22 361 GLU A O 1
#

Sequence (361 aa):
MNSICKFLNRIEDSFNEFGECNFPIYLLDKDQKKSINEFYISLVDSKNFSILNLINKNLNFGNITDFWIDHKIGEIDKNWFYSSENYEYGISSEKYISYLNQQLEFFIIIFNFYLENIVMQLKSTIKLKLIADEFENLDRIYSFNYTDPYSNFYRFKKDIEFLHGRTGVDQNIVLGISDLNNDYLIKIKAYGFAKYHQKMYKNTDYIFLSEIINHFYYTERQVKSLGDEINSYLDNPSLSVDVYFRSMYDAKIRDYGLLKRSFEGVYNIKIWGHSLDQSDENYIKEIFSFNGEFIEQRCDVTIFYFNENAKFDLLSNLLAILGNKLIEKWMKKSWLKFKPNPNIVEINNIQPVDLIKFYEE

Secondary structure (DSSP, 8-state):
-HHHHHHHHHHHHHHHHHS-----EEE--TTPPPPTT-EEE-HHHHHHHHHTTSEEE-TTTT-EETTEE--EEEEE-GGGBS-SS-GGG-B-HHHHHHHHHHHHHHHHHHHHHHIIIIITT---SS-BPP-IIIIIT-S-EEESSSS-HHHHHBSS---EEETT---STT-----SBS----HHHHHTTGGGGBHHHHHHHTT----TTHHHHHHHHHHHHHHHHHHHHHHHHHT-GGGTT-HHHHHHHHHHHHHHHHHHT---PPEEEEEESS---GGGHHHHHHHTTSS-SSS--SEEEEEEESSHHHHHHHHHHHHHHH-HHHHHHHHHTTSEEEEEPP-HHHHTT--GGGS------

Radius of gyration: 29.28 Å; chains: 1; bounding box: 78×77×66 Å

pLDDT: mean 84.93, std 10.31, range [38.22, 97.44]

Foldseek 3Di:
DVVVLVVLVLLVVLCVVPLARFAFEAEDDPPDDDDSRYHYDHPVCLVVCVVLQQWDADPQQQPDDPDDRPRGGTTGRLVQAPDSVDCSSTGNPLVSLVSVLVVVVVVVVVVLVCCVVPVVVDADPAAFDDDCVPPVPDQEAEDCDQDCVPVRRHDDDHHYAYQQFHRDPLTLGFAAAQDDPDPSCVVSVSCSRHRQSSCVVSVGPPCQCVVVQVVQVVLQVVLVVLVVVLVVCVVPVVLVPDPVSVVVSVVSVVVSVCSLPVCLPAAEAEADDQDPAPRCLVVLVVLLSQADDRNGTRYAYEYEAADVVSVVVNVVRSCVRPNDVSVVSCVVVNSYYYDYDPPSCVSRVPDPVNDPPPPPD

Organism: NCBI:txid108980